Protein AF-A0A7W0LS25-F1 (afdb_monomer_lite)

Foldseek 3Di:
DVVVCVVVVCDDPHGGDPLVVCVVVVNNVVSVVSVVVVADDAALAWAADQQQKIKAAPRHDPVLVVLLQQAWDFPDDDRITMTGGDLVSLLSNVVVVDALVNNQVSNQVRYVPHHHPNRNVSSVVSNVVPPPDDDDDFQDKAFDPDLVVVVVLVVQPQPLSVVQPWDDPDSGMITGNDHPVSNCVSCVVSVHDDFDADPVRHTPPPPPDPPDPDDDPPDDPDDDDDDDPVVVVVVVVVVVVPDPDDDDPVVVVVVVQVVVVDDDDPDDDDDDDDDDDDDDDDDDDDDDDDDDDDDPPVVVVVVPPPD

Radius of gyration: 44.81 Å; chains: 1; bounding box: 104×76×102 Å

Sequence (307 aa):
TLAEARLLGVTGLGALCTAARLLLDGRPDEATEAARHLLPTPSTEITLQADLTCIAPAALEATLRGELGLMADVESSGAATVFRFSETSIRRAVDAGRSGEQLVALLERHAPRGVPQPLAYLVADVARRHGQIRVGEVCSYLRCDDAALVAEVLRTKAKAVSALALRALAPTVLASKATPGELLDALRAAGFLPAREELGGELLLTRAEPHRANPRPPSSARRPVEPSDAELAAAVQALRRGRRDPPSLRDQLLLSRLARGQPPVELFDGTDFDDVNDVDYVDCGAGDEPDDDGLDAEIINFLRRRH

Secondary structure (DSSP, 8-state):
-HHHHHHTTSEETTEE-HHHHHHHTT-HHHHHHHHHTTSPPPB---EE-TTSEEEEETTB-HHHHHHHHHH-EEEEESSEEEEE--HHHHHHHHHTT--HHHHHHHHHHH-TT---HHHHHHHHHHHHHTTSS-----SEEEE-S-HHHHHHHHH---HHHHTT--EEEETTEEEESS-HHHHHHHHHHTT----EEPTTS-EE---------PPPPPP--PPPPPPPHHHHHHHHHHHHHS--SPPPHHHHHHHHHHTTTPPPP--PPP-----------------------SSHHHHHHHTTS--

Structure (mmCIF, N/CA/C/O backbone):
data_AF-A0A7W0LS25-F1
#
_entry.id   AF-A0A7W0LS25-F1
#
loop_
_atom_site.group_PDB
_atom_site.id
_atom_site.type_symbol
_atom_site.label_atom_id
_atom_site.label_alt_id
_atom_site.label_comp_id
_atom_site.label_asym_id
_atom_site.label_entity_id
_atom_site.label_seq_id
_atom_site.pdbx_PDB_ins_code
_atom_site.Cartn_x
_atom_site.Cartn_y
_atom_site.Cartn_z
_atom_site.occupancy
_atom_site.B_iso_or_equiv
_atom_site.auth_seq_id
_atom_site.auth_comp_id
_atom_site.auth_asym_id
_atom_site.auth_atom_id
_atom_site.pdbx_PDB_model_num
ATOM 1 N N . THR A 1 1 ? -6.645 12.450 -33.431 1.00 89.25 1 THR A N 1
ATOM 2 C CA . THR A 1 1 ? -6.095 13.508 -34.325 1.00 89.25 1 THR A CA 1
ATOM 3 C C . THR A 1 1 ? -4.823 13.022 -35.031 1.00 89.25 1 THR A C 1
ATOM 5 O O . THR A 1 1 ? -4.279 12.004 -34.621 1.00 89.25 1 THR A O 1
ATOM 8 N N . LEU A 1 2 ? -4.311 13.697 -36.079 1.00 88.25 2 LEU A N 1
ATOM 9 C CA . LEU A 1 2 ? -3.015 13.321 -36.702 1.00 88.25 2 LEU A CA 1
ATOM 10 C C . LEU A 1 2 ? -1.831 13.458 -35.725 1.00 88.25 2 LEU A C 1
ATOM 12 O O . LEU A 1 2 ? -0.873 12.694 -35.802 1.00 88.25 2 LEU A O 1
ATOM 16 N N . ALA A 1 3 ? -1.914 14.400 -34.781 1.00 90.50 3 ALA A N 1
ATOM 17 C CA . ALA A 1 3 ? -0.926 14.560 -33.718 1.00 90.50 3 ALA A CA 1
ATOM 18 C C . ALA A 1 3 ? -0.889 13.338 -32.783 1.00 90.50 3 ALA A C 1
ATOM 20 O O . ALA A 1 3 ? 0.184 12.793 -32.542 1.00 90.50 3 ALA A O 1
ATOM 21 N N . GLU A 1 4 ? -2.049 12.848 -32.333 1.00 90.50 4 GLU A N 1
ATOM 22 C CA . GLU A 1 4 ? -2.149 11.596 -31.563 1.00 90.50 4 GLU A CA 1
ATOM 23 C C . GLU A 1 4 ? -1.657 10.386 -32.366 1.00 90.50 4 GLU A C 1
ATOM 25 O O . GLU A 1 4 ? -0.927 9.557 -31.834 1.00 90.50 4 GLU A O 1
ATOM 30 N N . ALA A 1 5 ? -1.989 10.299 -33.660 1.00 89.56 5 ALA A N 1
ATOM 31 C CA . ALA A 1 5 ? -1.515 9.210 -34.517 1.00 89.56 5 ALA A CA 1
ATOM 32 C C . ALA A 1 5 ? 0.018 9.200 -34.647 1.00 89.56 5 ALA A C 1
ATOM 34 O O . ALA A 1 5 ? 0.636 8.139 -34.726 1.00 89.56 5 ALA A O 1
ATOM 35 N N . ARG A 1 6 ? 0.655 10.376 -34.649 1.00 90.38 6 ARG A N 1
ATOM 36 C CA . ARG A 1 6 ? 2.116 10.500 -34.619 1.00 90.38 6 ARG A CA 1
ATOM 37 C C . ARG A 1 6 ? 2.697 10.163 -33.245 1.00 90.38 6 ARG A C 1
ATOM 39 O O . ARG A 1 6 ? 3.711 9.479 -33.187 1.00 90.38 6 ARG A O 1
ATOM 46 N N . LEU A 1 7 ? 2.052 10.601 -32.163 1.00 89.25 7 LEU A N 1
ATOM 47 C CA . LEU A 1 7 ? 2.462 10.294 -30.788 1.00 89.25 7 LEU A CA 1
ATOM 48 C C . LEU A 1 7 ? 2.451 8.781 -30.516 1.00 89.25 7 LEU A C 1
ATOM 50 O O . LEU A 1 7 ? 3.378 8.256 -29.913 1.00 89.25 7 LEU A O 1
ATOM 54 N N . LEU A 1 8 ? 1.425 8.083 -31.006 1.00 87.44 8 LEU A N 1
ATOM 55 C CA . LEU A 1 8 ? 1.268 6.633 -30.875 1.00 87.44 8 LEU A CA 1
ATOM 56 C C . LEU A 1 8 ? 2.138 5.828 -31.859 1.00 87.44 8 LEU A C 1
ATOM 58 O O . LEU A 1 8 ? 2.089 4.602 -31.851 1.00 87.44 8 LEU A O 1
ATOM 62 N N . GLY A 1 9 ? 2.897 6.486 -32.742 1.00 87.75 9 GLY A N 1
ATOM 63 C CA . GLY A 1 9 ? 3.736 5.815 -33.740 1.00 87.75 9 GLY A CA 1
ATOM 64 C C . GLY A 1 9 ? 2.968 5.170 -34.902 1.00 87.75 9 GLY A C 1
ATOM 65 O O . GLY A 1 9 ? 3.565 4.459 -35.707 1.00 87.75 9 GLY A O 1
ATOM 66 N N . VAL A 1 10 ? 1.664 5.438 -35.035 1.00 92.00 10 VAL A N 1
ATOM 67 C CA . VAL A 1 10 ? 0.819 4.967 -36.153 1.00 92.00 10 VAL A CA 1
ATOM 68 C C . VAL A 1 10 ? 1.236 5.638 -37.467 1.00 92.00 10 VAL A C 1
ATOM 70 O O . VAL A 1 10 ? 1.217 5.028 -38.538 1.00 92.00 10 VAL A O 1
ATOM 73 N N . THR A 1 11 ? 1.660 6.901 -37.384 1.00 92.38 11 THR A N 1
ATOM 74 C CA . THR A 1 11 ? 2.203 7.662 -38.517 1.00 92.38 11 THR A CA 1
ATOM 75 C C . THR A 1 11 ? 3.593 8.209 -38.209 1.00 92.38 11 THR A C 1
ATOM 77 O O . THR A 1 11 ? 3.863 8.635 -37.089 1.00 92.38 11 THR A O 1
ATOM 80 N N . GLY A 1 12 ? 4.462 8.256 -39.218 1.00 87.06 12 GLY A N 1
ATOM 81 C CA . GLY A 1 12 ? 5.797 8.846 -39.149 1.00 87.06 12 GLY A CA 1
ATOM 82 C C . GLY A 1 12 ? 6.136 9.531 -40.469 1.00 87.06 12 GLY A C 1
ATOM 83 O O . GLY A 1 12 ? 5.779 9.034 -41.533 1.00 87.06 12 GLY A O 1
ATOM 84 N N . LEU A 1 13 ? 6.774 10.706 -40.406 1.00 85.88 13 LEU A N 1
ATOM 85 C CA . LEU A 1 13 ? 7.162 11.490 -41.594 1.00 85.88 13 LEU A CA 1
ATOM 86 C C . LEU A 1 13 ? 6.009 11.734 -42.599 1.00 85.88 13 LEU A C 1
ATOM 88 O O . LEU A 1 13 ? 6.233 11.812 -43.801 1.00 85.88 13 LEU A O 1
ATOM 92 N N . GLY A 1 14 ? 4.769 11.859 -42.110 1.00 88.81 14 GLY A N 1
ATOM 93 C CA . GLY A 1 14 ? 3.587 12.119 -42.943 1.00 88.81 14 GLY A CA 1
ATOM 94 C C . GLY A 1 14 ? 2.939 10.883 -43.581 1.00 88.81 14 GLY A C 1
ATOM 95 O O . GLY A 1 14 ? 1.995 11.041 -44.346 1.00 88.81 14 GLY A O 1
ATOM 96 N N . ALA A 1 15 ? 3.392 9.667 -43.259 1.00 91.69 15 ALA A N 1
ATOM 97 C CA . ALA A 1 15 ? 2.837 8.422 -43.793 1.00 91.69 15 ALA A CA 1
ATOM 98 C C . ALA A 1 15 ? 2.516 7.400 -42.689 1.00 91.69 15 ALA A C 1
ATOM 100 O O . ALA A 1 15 ? 3.049 7.476 -41.581 1.00 91.69 15 ALA A O 1
ATOM 101 N N . LEU A 1 16 ? 1.662 6.416 -43.000 1.00 92.94 16 LEU A N 1
ATOM 102 C CA . LEU A 1 16 ? 1.436 5.249 -42.138 1.00 92.94 16 LEU A CA 1
ATOM 103 C C . LEU A 1 16 ? 2.708 4.401 -42.048 1.00 92.94 16 LEU A C 1
ATOM 105 O O . LEU A 1 16 ? 3.309 4.083 -43.085 1.00 92.94 16 LEU A O 1
ATOM 109 N N . CYS A 1 17 ? 3.073 4.002 -40.828 1.00 91.31 17 CYS A N 1
ATOM 110 C CA . CYS A 1 17 ? 4.170 3.068 -40.592 1.00 91.31 17 CYS A CA 1
ATOM 111 C C . CYS A 1 17 ? 3.790 1.639 -41.028 1.00 91.31 17 CYS A C 1
ATOM 113 O O . CYS A 1 17 ? 2.612 1.319 -41.204 1.00 91.31 17 CYS A O 1
ATOM 115 N N . THR A 1 18 ? 4.785 0.768 -41.211 1.00 92.19 18 THR A N 1
ATOM 116 C CA . THR A 1 18 ? 4.575 -0.614 -41.680 1.00 92.19 18 THR A CA 1
ATOM 117 C C . THR A 1 18 ? 3.628 -1.398 -40.769 1.00 92.19 18 THR A C 1
ATOM 119 O O . THR A 1 18 ? 2.698 -2.029 -41.263 1.00 92.19 18 THR A O 1
ATOM 122 N N . ALA A 1 19 ? 3.799 -1.290 -39.447 1.00 92.69 19 ALA A N 1
ATOM 123 C CA . ALA A 1 19 ? 2.927 -1.949 -38.476 1.00 92.69 19 ALA A CA 1
ATOM 124 C C . ALA A 1 19 ? 1.473 -1.446 -38.557 1.00 92.69 19 ALA A C 1
ATOM 126 O O . ALA A 1 19 ? 0.542 -2.244 -38.511 1.00 92.69 19 ALA A O 1
ATOM 127 N N . ALA A 1 20 ? 1.259 -0.140 -38.757 1.00 93.12 20 ALA A N 1
ATOM 128 C CA . ALA A 1 20 ? -0.082 0.425 -38.898 1.00 93.12 20 ALA A CA 1
ATOM 129 C C . ALA A 1 20 ? -0.801 -0.063 -40.164 1.00 93.12 20 ALA A C 1
ATOM 131 O O . ALA A 1 20 ? -2.000 -0.323 -40.117 1.00 93.12 20 ALA A O 1
ATOM 132 N N . ARG A 1 21 ? -0.084 -0.227 -41.286 1.00 94.12 21 ARG A N 1
ATOM 133 C CA . ARG A 1 21 ? -0.664 -0.803 -42.514 1.00 94.12 21 ARG A CA 1
ATOM 134 C C . ARG A 1 21 ? -1.070 -2.259 -42.307 1.00 94.12 21 ARG A C 1
ATOM 136 O O . ARG A 1 21 ? -2.199 -2.615 -42.607 1.00 94.12 21 ARG A O 1
ATOM 143 N N . LEU A 1 22 ? -0.188 -3.060 -41.708 1.00 95.19 22 LEU A N 1
ATOM 144 C CA . LEU A 1 22 ? -0.464 -4.468 -41.405 1.00 95.19 22 LEU A CA 1
ATOM 145 C C . LEU A 1 22 ? -1.662 -4.636 -40.454 1.00 95.19 22 LEU A C 1
ATOM 147 O O . LEU A 1 22 ? -2.470 -5.540 -40.650 1.00 95.19 22 LEU A O 1
ATOM 151 N N . LEU A 1 23 ? -1.827 -3.743 -39.471 1.00 94.19 23 LEU A N 1
ATOM 152 C CA . LEU A 1 23 ? -3.019 -3.723 -38.613 1.00 94.19 23 LEU A CA 1
ATOM 153 C C . LEU A 1 23 ? -4.302 -3.427 -39.400 1.00 94.19 23 LEU A C 1
ATOM 155 O O . LEU A 1 23 ? -5.309 -4.095 -39.177 1.00 94.19 23 LEU A O 1
ATOM 159 N N . LEU A 1 24 ? -4.274 -2.453 -40.315 1.00 94.44 24 LEU A N 1
ATOM 160 C CA . LEU A 1 24 ? -5.429 -2.112 -41.158 1.00 94.44 24 LEU A CA 1
ATOM 161 C C . LEU A 1 24 ? -5.802 -3.242 -42.126 1.00 94.44 24 LEU A C 1
ATOM 163 O O . LEU A 1 24 ? -6.984 -3.451 -42.383 1.00 94.44 24 LEU A O 1
ATOM 167 N N . ASP A 1 25 ? -4.812 -4.003 -42.590 1.00 96.06 25 ASP A N 1
ATOM 168 C CA . ASP A 1 25 ? -5.002 -5.177 -43.448 1.00 96.06 25 ASP A CA 1
ATOM 169 C C . ASP A 1 25 ? -5.473 -6.425 -42.667 1.00 96.06 25 ASP A C 1
ATOM 171 O O . ASP A 1 25 ? -5.591 -7.508 -43.239 1.00 96.06 25 ASP A O 1
ATOM 175 N N . GLY A 1 26 ? -5.731 -6.307 -41.357 1.00 95.69 26 GLY A N 1
ATOM 176 C CA . GLY A 1 26 ? -6.200 -7.413 -40.518 1.00 95.69 26 GLY A CA 1
ATOM 177 C C . GLY A 1 26 ? -5.116 -8.436 -40.167 1.00 95.69 26 GLY A C 1
ATOM 178 O O . GLY A 1 26 ? -5.438 -9.589 -39.886 1.00 95.69 26 GLY A O 1
ATOM 179 N N . ARG A 1 27 ? -3.836 -8.034 -40.173 1.00 96.31 27 ARG A N 1
ATOM 180 C CA . ARG A 1 27 ? -2.661 -8.892 -39.914 1.00 96.31 27 ARG A CA 1
ATOM 181 C C . ARG A 1 27 ? -1.942 -8.477 -38.615 1.00 96.31 27 ARG A C 1
ATOM 183 O O . ARG A 1 27 ? -0.807 -7.996 -38.666 1.00 96.31 27 ARG A O 1
ATOM 190 N N . PRO A 1 28 ? -2.580 -8.620 -37.436 1.00 94.50 28 PRO A N 1
ATOM 191 C CA . PRO A 1 28 ? -2.052 -8.097 -36.171 1.00 94.50 28 PRO A CA 1
ATOM 192 C C . PRO A 1 28 ? -0.746 -8.764 -35.714 1.00 94.50 28 PRO A C 1
ATOM 194 O O . PRO A 1 28 ? 0.118 -8.090 -35.150 1.00 94.50 28 PRO A O 1
ATOM 197 N N . ASP A 1 29 ? -0.564 -10.055 -35.991 1.00 95.25 29 ASP A N 1
ATOM 198 C CA . ASP A 1 29 ? 0.654 -10.781 -35.610 1.00 95.25 29 ASP A CA 1
ATOM 199 C C . ASP A 1 29 ? 1.872 -10.268 -36.391 1.00 95.25 29 ASP A C 1
ATOM 201 O O . ASP A 1 29 ? 2.920 -9.970 -35.820 1.00 95.25 29 ASP A O 1
ATOM 205 N N . GLU A 1 30 ? 1.709 -10.053 -37.696 1.00 95.00 30 GLU A N 1
ATOM 206 C CA . GLU A 1 30 ? 2.763 -9.497 -38.546 1.00 95.00 30 GLU A CA 1
ATOM 207 C C . GLU A 1 30 ? 3.057 -8.032 -38.228 1.00 95.00 30 GLU A C 1
ATOM 209 O O . GLU A 1 30 ? 4.211 -7.607 -38.268 1.00 95.00 30 GLU A O 1
ATOM 214 N N . ALA A 1 31 ? 2.031 -7.253 -37.875 1.00 92.75 31 ALA A N 1
ATOM 215 C CA . ALA A 1 31 ? 2.228 -5.896 -37.387 1.00 92.75 31 ALA A CA 1
ATOM 216 C C . ALA A 1 31 ? 3.063 -5.868 -36.100 1.00 92.75 31 ALA A C 1
ATOM 218 O O . ALA A 1 31 ? 3.920 -4.997 -35.939 1.00 92.75 31 ALA A O 1
ATOM 219 N N . THR A 1 32 ? 2.828 -6.832 -35.205 1.00 91.44 32 THR A N 1
ATOM 220 C CA . THR A 1 32 ? 3.570 -6.987 -33.950 1.00 91.44 32 THR A CA 1
ATOM 221 C C . THR A 1 32 ? 5.035 -7.310 -34.219 1.00 91.44 32 THR A C 1
ATOM 223 O O . THR A 1 32 ? 5.909 -6.653 -33.658 1.00 91.44 32 THR A O 1
ATOM 226 N N . GLU A 1 33 ? 5.327 -8.253 -35.115 1.00 91.38 33 GLU A N 1
ATOM 227 C CA . GLU A 1 33 ? 6.705 -8.565 -35.517 1.00 91.38 33 GLU A CA 1
ATOM 228 C C . GLU A 1 33 ? 7.396 -7.376 -36.200 1.00 91.38 33 GLU A C 1
ATOM 230 O O . GLU A 1 33 ? 8.511 -6.998 -35.831 1.00 91.38 33 GLU A O 1
ATOM 235 N N . ALA A 1 34 ? 6.710 -6.697 -37.125 1.00 90.81 34 ALA A N 1
ATOM 236 C CA . ALA A 1 34 ? 7.236 -5.495 -37.769 1.00 90.81 34 ALA A CA 1
ATOM 237 C C . ALA A 1 34 ? 7.555 -4.380 -36.757 1.00 90.81 34 ALA A C 1
ATOM 239 O O . ALA A 1 34 ? 8.551 -3.673 -36.914 1.00 90.81 34 ALA A O 1
ATOM 240 N N . ALA A 1 35 ? 6.737 -4.224 -35.712 1.00 88.56 35 ALA A N 1
ATOM 241 C CA . ALA A 1 35 ? 6.994 -3.280 -34.630 1.00 88.56 35 ALA A CA 1
ATOM 242 C C . ALA A 1 35 ? 8.169 -3.724 -33.742 1.00 88.56 35 ALA A C 1
ATOM 244 O O . ALA A 1 35 ? 9.024 -2.902 -33.416 1.00 88.56 35 ALA A O 1
ATOM 245 N N . ARG A 1 36 ? 8.256 -5.013 -33.384 1.00 86.56 36 ARG A N 1
ATOM 246 C CA . ARG A 1 36 ? 9.344 -5.571 -32.560 1.00 86.56 36 ARG A CA 1
ATOM 247 C C . ARG A 1 36 ? 10.718 -5.342 -33.179 1.00 86.56 36 ARG A C 1
ATOM 249 O O . ARG A 1 36 ? 11.632 -4.961 -32.460 1.00 86.56 36 ARG A O 1
ATOM 256 N N . HIS A 1 37 ? 10.855 -5.491 -34.495 1.00 86.44 37 HIS A N 1
ATOM 257 C CA . HIS A 1 37 ? 12.120 -5.235 -35.196 1.00 86.44 37 HIS A CA 1
ATOM 258 C C . HIS A 1 37 ? 12.605 -3.779 -35.123 1.00 86.44 37 HIS A C 1
ATOM 260 O O . HIS A 1 37 ? 13.788 -3.521 -35.341 1.00 86.44 37 HIS A O 1
ATOM 266 N N . LEU A 1 38 ? 11.711 -2.829 -34.840 1.00 85.31 38 LEU A N 1
ATOM 267 C CA . LEU A 1 38 ? 12.039 -1.405 -34.737 1.00 85.31 38 LEU A CA 1
ATOM 268 C C . LEU A 1 38 ? 12.333 -0.964 -33.299 1.00 85.31 38 LEU A C 1
ATOM 270 O O . LEU A 1 38 ? 12.876 0.122 -33.096 1.00 85.31 38 LEU A O 1
ATOM 274 N N . LEU A 1 39 ? 11.952 -1.770 -32.307 1.00 83.31 39 LEU A N 1
ATOM 275 C CA . LEU A 1 39 ? 12.101 -1.437 -30.896 1.00 83.31 39 LEU A CA 1
ATOM 276 C C . LEU A 1 39 ? 13.383 -2.062 -30.328 1.00 83.31 39 LEU A C 1
ATOM 278 O O . LEU A 1 39 ? 13.704 -3.207 -30.645 1.00 83.31 39 LEU A O 1
ATOM 282 N N . PRO A 1 40 ? 14.122 -1.345 -29.463 1.00 84.19 40 PRO A N 1
ATOM 283 C CA . PRO A 1 40 ? 15.227 -1.949 -28.734 1.00 84.19 40 PRO A CA 1
ATOM 284 C C . PRO A 1 40 ? 14.706 -3.038 -27.789 1.00 84.19 40 PRO A C 1
ATOM 286 O O . PRO A 1 40 ? 13.612 -2.916 -27.231 1.00 84.19 40 PRO A O 1
ATOM 289 N N . THR A 1 41 ? 15.511 -4.079 -27.566 1.00 85.44 41 THR A N 1
ATOM 290 C CA . THR A 1 41 ? 15.198 -5.116 -26.578 1.00 85.44 41 THR A CA 1
ATOM 291 C C . THR A 1 41 ? 15.018 -4.477 -25.197 1.00 85.44 41 THR A C 1
ATOM 293 O O . THR A 1 41 ? 15.920 -3.758 -24.750 1.00 85.44 41 THR A O 1
ATOM 296 N N . PRO A 1 42 ? 13.889 -4.720 -24.507 1.00 87.00 42 PRO A N 1
ATOM 297 C CA . PRO A 1 42 ? 13.678 -4.188 -23.172 1.00 87.00 42 PRO A CA 1
ATOM 298 C C . PRO A 1 42 ? 14.745 -4.692 -22.202 1.00 87.00 42 PRO A C 1
ATOM 300 O O . PRO A 1 42 ? 15.063 -5.880 -22.175 1.00 87.00 42 PRO A O 1
ATOM 303 N N . SER A 1 43 ? 15.285 -3.788 -21.392 1.00 91.38 43 SER A N 1
ATOM 304 C CA . SER A 1 43 ? 16.160 -4.149 -20.280 1.00 91.38 43 SER A CA 1
ATOM 305 C C . SER A 1 43 ? 15.327 -4.393 -19.027 1.00 91.38 43 SER A C 1
ATOM 307 O O . SER A 1 43 ? 14.405 -3.633 -18.727 1.00 91.38 43 SER A O 1
ATOM 309 N N . THR A 1 44 ? 15.681 -5.431 -18.278 1.00 94.56 44 THR A N 1
ATOM 310 C CA . THR A 1 44 ? 15.080 -5.770 -16.982 1.00 94.56 44 THR A CA 1
ATOM 311 C C . THR A 1 44 ? 16.028 -5.488 -15.820 1.00 94.56 44 THR A C 1
ATOM 313 O O . THR A 1 44 ? 15.759 -5.914 -14.701 1.00 94.56 44 THR A O 1
ATOM 316 N N . GLU A 1 45 ? 17.156 -4.825 -16.076 1.00 95.75 45 GLU A N 1
ATOM 317 C CA . GLU A 1 45 ? 18.201 -4.595 -15.084 1.00 95.75 45 GLU A CA 1
ATOM 318 C C . GLU A 1 45 ? 18.261 -3.130 -14.665 1.00 95.75 45 GLU A C 1
ATOM 320 O O . GLU A 1 45 ? 18.168 -2.208 -15.481 1.00 95.75 45 GLU A O 1
ATOM 325 N N . ILE A 1 46 ? 18.462 -2.926 -13.369 1.00 96.94 46 ILE A N 1
ATOM 326 C CA . ILE A 1 46 ? 18.6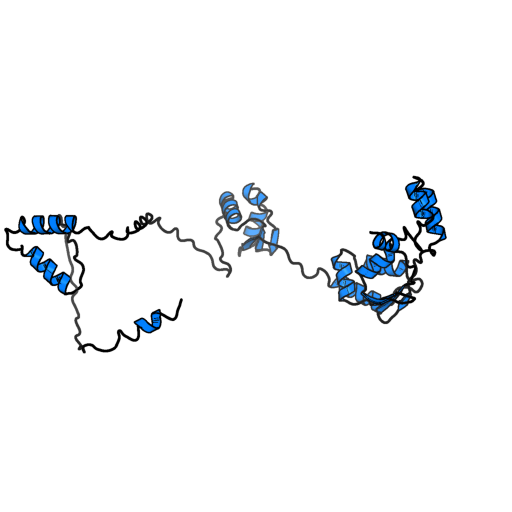19 -1.620 -12.745 1.00 96.94 46 ILE A CA 1
ATOM 327 C C . ILE A 1 46 ? 19.865 -1.593 -11.874 1.00 96.94 46 ILE A C 1
ATOM 329 O O . ILE A 1 46 ? 20.353 -2.607 -11.375 1.00 96.94 46 ILE A O 1
ATOM 333 N N . THR A 1 47 ? 20.398 -0.394 -11.680 1.00 97.25 47 THR A N 1
ATOM 334 C CA . THR A 1 47 ? 21.529 -0.162 -10.787 1.00 97.25 47 THR A CA 1
ATOM 335 C C . THR A 1 47 ? 21.059 0.589 -9.561 1.00 97.25 47 THR A C 1
ATOM 337 O O . THR A 1 47 ? 20.613 1.724 -9.681 1.00 97.25 47 THR A O 1
ATOM 340 N N . LEU A 1 48 ? 21.224 -0.016 -8.389 1.00 97.94 48 LEU A N 1
ATOM 341 C CA . LEU A 1 48 ? 20.947 0.617 -7.105 1.00 97.94 48 LEU A CA 1
ATOM 342 C C . LEU A 1 48 ? 22.232 1.187 -6.509 1.00 97.94 48 LEU A C 1
ATOM 344 O O . LEU A 1 48 ? 23.290 0.556 -6.565 1.00 97.94 48 LEU A O 1
ATOM 348 N N . GLN A 1 49 ? 22.134 2.375 -5.928 1.00 96.25 49 GLN A N 1
ATOM 349 C CA . GLN A 1 49 ? 23.251 3.079 -5.311 1.00 96.25 49 GLN A CA 1
ATOM 350 C C . GLN A 1 49 ? 22.998 3.292 -3.814 1.00 96.25 49 GLN A C 1
ATOM 352 O O . GLN A 1 49 ? 21.863 3.300 -3.334 1.00 96.25 49 GLN A O 1
ATOM 357 N N . ALA A 1 50 ? 24.081 3.442 -3.048 1.00 93.56 50 ALA A N 1
ATOM 358 C CA . ALA A 1 50 ? 24.016 3.569 -1.590 1.00 93.56 50 ALA A CA 1
ATOM 359 C C . ALA A 1 50 ? 23.395 4.894 -1.110 1.00 93.56 50 ALA A C 1
ATOM 361 O O . ALA A 1 50 ? 23.001 5.001 0.047 1.00 93.56 50 ALA A O 1
ATOM 362 N N . ASP A 1 51 ? 23.280 5.885 -1.990 1.00 96.62 51 ASP A N 1
ATOM 363 C CA . ASP A 1 51 ? 22.670 7.187 -1.726 1.00 96.62 51 ASP A CA 1
ATOM 364 C C . ASP A 1 51 ? 21.152 7.201 -1.966 1.00 96.62 51 ASP A C 1
ATOM 366 O O . ASP A 1 51 ? 20.570 8.280 -2.043 1.00 96.62 51 ASP A O 1
ATOM 370 N N . LEU A 1 52 ? 20.513 6.025 -2.045 1.00 97.69 52 LEU A N 1
ATOM 371 C CA . LEU A 1 52 ? 19.082 5.845 -2.316 1.00 97.69 52 LEU A CA 1
ATOM 372 C C . LEU A 1 52 ? 18.664 6.282 -3.727 1.00 97.69 52 LEU A C 1
ATOM 374 O O . LEU A 1 52 ? 17.530 6.720 -3.928 1.00 97.69 52 LEU A O 1
ATOM 378 N N . THR A 1 53 ? 19.552 6.140 -4.709 1.00 97.12 53 THR A N 1
ATOM 379 C CA . THR A 1 53 ? 19.212 6.331 -6.123 1.00 97.12 53 THR A CA 1
ATOM 380 C C . THR A 1 53 ? 19.196 5.012 -6.897 1.00 97.12 53 THR A C 1
ATOM 382 O O . THR A 1 53 ? 19.853 4.028 -6.538 1.00 97.12 53 THR A O 1
ATOM 385 N N . CYS A 1 54 ? 18.396 4.977 -7.959 1.00 97.31 54 CYS A N 1
ATOM 386 C CA . CYS A 1 54 ? 18.318 3.892 -8.922 1.00 97.31 54 CYS A CA 1
ATOM 387 C C . CYS A 1 54 ? 18.501 4.445 -10.334 1.00 97.31 54 CYS A C 1
ATOM 389 O O . CYS A 1 54 ? 17.726 5.288 -10.782 1.00 97.31 54 CYS A O 1
ATOM 391 N N . ILE A 1 55 ? 19.482 3.923 -11.062 1.00 96.50 55 ILE A N 1
ATOM 392 C CA . ILE A 1 55 ? 19.691 4.233 -12.474 1.00 96.50 55 ILE A CA 1
ATOM 393 C C . ILE A 1 55 ? 19.005 3.155 -13.311 1.00 96.50 55 ILE A C 1
ATOM 395 O O . ILE A 1 55 ? 19.369 1.977 -13.249 1.00 96.50 55 ILE A O 1
ATOM 399 N N . ALA A 1 56 ? 18.034 3.580 -14.115 1.00 95.75 56 ALA A N 1
ATOM 400 C CA . ALA A 1 56 ? 17.295 2.751 -15.054 1.00 95.75 56 ALA A CA 1
ATOM 401 C C . ALA A 1 56 ? 17.643 3.116 -16.510 1.00 95.75 56 ALA A C 1
ATOM 403 O O . ALA A 1 56 ? 17.578 4.297 -16.879 1.00 95.75 56 ALA A O 1
ATOM 404 N N . PRO A 1 57 ? 17.957 2.133 -17.373 1.00 93.00 57 PRO A N 1
ATOM 405 C CA . PRO A 1 57 ? 18.152 2.367 -18.802 1.00 93.00 57 PRO A CA 1
ATOM 406 C C . PRO A 1 57 ? 16.915 2.967 -19.488 1.00 93.00 57 PRO A C 1
ATOM 408 O O . PRO A 1 57 ? 15.776 2.713 -19.095 1.00 93.00 57 PRO A O 1
ATOM 411 N N . ALA A 1 58 ? 17.115 3.711 -20.580 1.00 87.38 58 ALA A N 1
ATOM 412 C CA . ALA A 1 58 ? 16.006 4.278 -21.355 1.00 87.38 58 ALA A CA 1
ATOM 413 C C . ALA A 1 58 ? 15.019 3.211 -21.864 1.00 87.38 58 ALA A C 1
ATOM 415 O O . ALA A 1 58 ? 13.814 3.451 -21.850 1.00 87.38 58 ALA A O 1
ATOM 416 N N . ALA A 1 59 ? 15.509 2.024 -22.234 1.00 88.88 59 ALA A N 1
ATOM 417 C CA . ALA A 1 59 ? 14.704 0.888 -22.689 1.00 88.88 59 ALA A CA 1
ATOM 418 C C . ALA A 1 59 ? 14.254 -0.050 -21.546 1.00 88.88 59 ALA A C 1
ATOM 420 O O . ALA A 1 59 ? 14.039 -1.234 -21.781 1.00 88.88 59 ALA A O 1
ATOM 421 N N . LEU A 1 60 ? 14.138 0.440 -20.304 1.00 92.81 60 LEU A N 1
ATOM 422 C CA . LEU A 1 60 ? 13.624 -0.361 -19.187 1.00 92.81 60 LEU A CA 1
ATOM 423 C C . LEU A 1 60 ? 12.205 -0.870 -19.481 1.00 92.81 60 LEU A C 1
ATOM 425 O O . LEU A 1 60 ? 11.354 -0.076 -19.906 1.00 92.81 60 LEU A O 1
ATOM 429 N N . GLU A 1 61 ? 11.964 -2.152 -19.198 1.00 94.06 61 GLU A N 1
ATOM 430 C CA . GLU A 1 61 ? 10.659 -2.807 -19.296 1.00 94.06 61 GLU A CA 1
ATOM 431 C C . GLU A 1 61 ? 9.557 -1.971 -18.622 1.00 94.06 61 GLU A C 1
ATOM 433 O O . GLU A 1 61 ? 9.729 -1.429 -17.526 1.00 94.06 61 GLU A O 1
ATOM 438 N N . ALA A 1 62 ? 8.409 -1.845 -19.293 1.00 91.19 62 ALA A N 1
ATOM 439 C CA . ALA A 1 62 ? 7.325 -0.967 -18.859 1.00 91.19 62 ALA A CA 1
ATOM 440 C C . ALA A 1 62 ? 6.745 -1.358 -17.489 1.00 91.19 62 ALA A C 1
ATOM 442 O O . ALA A 1 62 ? 6.429 -0.482 -16.686 1.00 91.19 62 ALA A O 1
ATOM 443 N N . THR A 1 63 ? 6.644 -2.659 -17.212 1.00 93.88 63 THR A N 1
ATOM 444 C CA . THR A 1 63 ? 6.176 -3.213 -15.931 1.00 93.88 63 THR A CA 1
ATOM 445 C C . THR A 1 63 ? 7.097 -2.784 -14.788 1.00 93.88 63 THR A C 1
ATOM 447 O O . THR A 1 63 ? 6.643 -2.155 -13.835 1.00 93.88 63 THR A O 1
ATOM 450 N N . LEU A 1 64 ? 8.406 -3.017 -14.927 1.00 95.62 64 LEU A N 1
ATOM 451 C CA . LEU A 1 64 ? 9.424 -2.633 -13.950 1.00 95.62 64 LEU A CA 1
ATOM 452 C C . LEU A 1 64 ? 9.493 -1.115 -13.758 1.00 95.62 64 LEU A C 1
ATOM 454 O O . LEU A 1 64 ? 9.607 -0.637 -12.632 1.00 95.62 64 LEU A O 1
ATOM 458 N N . ARG A 1 65 ? 9.361 -0.337 -14.837 1.00 95.00 65 ARG A N 1
ATOM 459 C CA . ARG A 1 65 ? 9.267 1.126 -14.748 1.00 95.00 65 ARG A CA 1
ATOM 460 C C . ARG A 1 65 ? 8.049 1.574 -13.939 1.00 95.00 65 ARG A C 1
ATOM 462 O O . ARG A 1 65 ? 8.165 2.509 -13.150 1.00 95.00 65 ARG A O 1
ATOM 469 N N . GLY A 1 66 ? 6.904 0.920 -14.130 1.00 94.38 66 GLY A N 1
ATOM 470 C CA . GLY A 1 66 ? 5.688 1.172 -13.357 1.00 94.38 66 GLY A CA 1
ATOM 471 C C . GLY A 1 66 ? 5.884 0.884 -11.869 1.00 94.38 66 GLY A C 1
ATOM 472 O O . GLY A 1 66 ? 5.570 1.731 -11.037 1.00 94.38 66 GLY A O 1
ATOM 473 N N . GLU A 1 67 ? 6.483 -0.262 -11.535 1.00 95.44 67 GLU A N 1
ATOM 474 C CA . GLU A 1 67 ? 6.798 -0.630 -10.147 1.00 95.44 67 GLU A CA 1
ATOM 475 C C . GLU A 1 67 ? 7.778 0.358 -9.499 1.00 95.44 67 GLU A C 1
ATOM 477 O O . GLU A 1 67 ? 7.552 0.794 -8.370 1.00 95.44 67 GLU A O 1
ATOM 482 N N . LEU A 1 68 ? 8.819 0.793 -10.219 1.00 96.56 68 LEU A N 1
ATOM 483 C CA . LEU A 1 68 ? 9.722 1.845 -9.742 1.00 96.56 68 LEU A CA 1
ATOM 484 C C . LEU A 1 68 ? 8.992 3.169 -9.512 1.00 96.56 68 LEU A C 1
ATOM 486 O O . LEU A 1 68 ? 9.234 3.812 -8.497 1.00 96.56 68 LEU A O 1
ATOM 490 N N . GLY A 1 69 ? 8.065 3.555 -10.392 1.00 95.31 69 GLY A N 1
ATOM 491 C CA . GLY A 1 69 ? 7.250 4.761 -10.213 1.00 95.31 69 GLY A CA 1
ATOM 492 C C . GLY A 1 69 ? 6.366 4.722 -8.960 1.00 95.31 69 GLY A C 1
ATOM 493 O O . GLY A 1 69 ? 6.091 5.762 -8.357 1.00 95.31 69 GLY A O 1
ATOM 494 N N . LEU A 1 70 ? 5.959 3.532 -8.507 1.00 95.75 70 LEU A N 1
ATOM 495 C CA . LEU A 1 70 ? 5.221 3.387 -7.251 1.00 95.75 70 LEU A CA 1
ATOM 496 C C . LEU A 1 70 ? 6.105 3.644 -6.028 1.00 95.75 70 LEU A C 1
ATOM 498 O O . LEU A 1 70 ? 5.631 4.271 -5.081 1.00 95.75 70 LEU A O 1
ATOM 502 N N . MET A 1 71 ? 7.366 3.201 -6.055 1.00 96.88 71 MET A N 1
ATOM 503 C CA . MET A 1 71 ? 8.260 3.192 -4.886 1.00 96.88 71 MET A CA 1
ATOM 504 C C . MET A 1 71 ? 9.369 4.257 -4.895 1.00 96.88 71 MET A C 1
ATOM 506 O O . MET A 1 71 ? 10.051 4.441 -3.886 1.00 96.88 71 MET A O 1
ATOM 510 N N . ALA A 1 72 ? 9.550 4.988 -5.991 1.00 97.81 72 ALA A N 1
ATOM 511 C CA . ALA A 1 72 ? 10.563 6.025 -6.149 1.00 97.81 72 ALA A CA 1
ATOM 512 C C . ALA A 1 72 ? 10.046 7.190 -7.001 1.00 97.81 72 ALA A C 1
ATOM 514 O O . ALA A 1 72 ? 9.105 7.042 -7.781 1.00 97.81 72 ALA A O 1
ATOM 515 N N . ASP A 1 73 ? 10.675 8.351 -6.858 1.00 97.69 73 ASP A N 1
ATOM 516 C CA . ASP A 1 73 ? 10.363 9.544 -7.645 1.00 97.69 73 ASP A CA 1
ATOM 517 C C . ASP A 1 73 ? 11.433 9.767 -8.720 1.00 97.69 73 ASP A C 1
ATOM 519 O O . ASP A 1 73 ? 12.601 9.440 -8.518 1.00 97.69 73 ASP A O 1
ATOM 523 N N . VAL A 1 74 ? 11.052 10.306 -9.881 1.00 96.88 74 VAL A N 1
ATOM 524 C CA . VAL A 1 74 ? 12.012 10.611 -10.954 1.00 96.88 74 VAL A CA 1
ATOM 525 C C . VAL A 1 74 ? 12.777 11.878 -10.590 1.00 96.88 74 VAL A C 1
ATOM 527 O O . VAL A 1 74 ? 12.193 12.954 -10.501 1.00 96.88 74 VAL A O 1
ATOM 530 N N . GLU A 1 75 ? 14.088 11.751 -10.410 1.00 94.69 75 GLU A N 1
ATOM 531 C CA . GLU A 1 75 ? 14.989 12.874 -10.143 1.00 94.69 75 GLU A CA 1
ATOM 532 C C . GLU A 1 75 ? 15.494 13.499 -11.448 1.00 94.69 75 GLU A C 1
ATOM 534 O O . GLU A 1 75 ? 15.561 14.718 -11.584 1.00 94.69 75 GLU A O 1
ATOM 539 N N . SER A 1 76 ? 15.804 12.664 -12.445 1.00 92.62 76 SER A N 1
ATOM 540 C CA . SER A 1 76 ? 16.228 13.116 -13.769 1.00 92.62 76 SER A CA 1
ATOM 541 C C . SER A 1 76 ? 15.779 12.150 -14.858 1.00 92.62 76 SER A C 1
ATOM 543 O O . SER A 1 76 ? 15.777 10.930 -14.676 1.00 92.62 76 SER A O 1
ATOM 545 N N . SER A 1 77 ? 15.419 12.706 -16.013 1.00 83.44 77 SER A N 1
ATOM 546 C CA . SER A 1 77 ? 15.104 11.953 -17.225 1.00 83.44 77 SER A CA 1
ATOM 547 C C . SER A 1 77 ? 16.034 12.412 -18.348 1.00 83.44 77 SER A C 1
ATOM 549 O O . SER A 1 77 ? 15.902 13.505 -18.891 1.00 83.44 77 SER A O 1
ATOM 551 N N . GLY A 1 78 ? 17.034 11.588 -18.652 1.00 80.62 78 GLY A N 1
ATOM 552 C CA . GLY A 1 78 ? 17.984 11.820 -19.738 1.00 80.62 78 GLY A CA 1
ATOM 553 C C . GLY A 1 78 ? 18.238 10.532 -20.513 1.00 80.62 78 GLY A C 1
ATOM 554 O O . GLY A 1 78 ? 17.319 9.755 -20.763 1.00 80.62 78 GLY A O 1
ATOM 555 N N . ALA A 1 79 ? 19.501 10.267 -20.853 1.00 79.44 79 ALA A N 1
ATOM 556 C CA . ALA A 1 79 ? 19.902 8.997 -21.473 1.00 79.44 79 ALA A CA 1
ATOM 557 C C . ALA A 1 79 ? 19.609 7.774 -20.577 1.00 79.44 79 ALA A C 1
ATOM 559 O O . ALA A 1 79 ? 19.391 6.666 -21.065 1.00 79.44 79 ALA A O 1
ATOM 560 N N . ALA A 1 80 ? 19.564 7.995 -19.264 1.00 90.81 80 ALA A N 1
ATOM 561 C CA . ALA A 1 80 ? 19.029 7.081 -18.271 1.00 90.81 80 ALA A CA 1
ATOM 562 C C . ALA A 1 80 ? 18.044 7.849 -17.384 1.00 90.81 80 ALA A C 1
ATOM 564 O O . ALA A 1 80 ? 18.154 9.068 -17.220 1.00 90.81 80 ALA A O 1
ATOM 565 N N . THR A 1 81 ? 17.068 7.136 -16.831 1.00 95.00 81 THR A N 1
ATOM 566 C CA . THR A 1 81 ? 16.173 7.701 -15.819 1.00 95.00 81 THR A CA 1
ATOM 567 C C . THR A 1 81 ? 16.777 7.432 -14.452 1.00 95.00 81 THR A C 1
ATOM 569 O O . THR A 1 81 ? 17.087 6.284 -14.131 1.00 95.00 81 THR A O 1
ATOM 572 N N . VAL A 1 82 ? 16.959 8.486 -13.663 1.00 96.81 82 VAL A N 1
ATOM 573 C CA . VAL A 1 82 ? 17.414 8.380 -12.278 1.00 96.81 82 VAL A CA 1
ATOM 574 C C . VAL A 1 82 ? 16.198 8.503 -11.377 1.00 96.81 82 VAL A C 1
ATOM 576 O O . VAL A 1 82 ? 15.455 9.481 -11.450 1.00 96.81 82 VAL A O 1
ATOM 579 N N . PHE A 1 83 ? 16.002 7.492 -10.547 1.00 97.69 83 PHE A N 1
ATOM 580 C CA . PHE A 1 83 ? 14.961 7.429 -9.539 1.00 97.69 83 PHE A CA 1
ATOM 581 C C . PHE A 1 83 ? 15.568 7.656 -8.156 1.00 97.69 83 PHE A C 1
ATOM 583 O O . PHE A 1 83 ? 16.644 7.139 -7.865 1.00 97.69 83 PHE A O 1
ATOM 590 N N . ARG A 1 84 ? 14.859 8.376 -7.292 1.00 97.88 84 ARG A N 1
ATOM 591 C CA . ARG A 1 84 ? 15.214 8.626 -5.895 1.00 97.88 84 ARG A CA 1
ATOM 592 C C . ARG A 1 84 ? 14.219 7.915 -4.989 1.00 97.88 84 ARG A C 1
ATOM 594 O O . ARG A 1 84 ? 13.016 8.164 -5.069 1.00 97.88 84 ARG A O 1
ATOM 601 N N . PHE A 1 85 ? 14.713 7.063 -4.098 1.00 98.44 85 PHE A N 1
ATOM 602 C CA . PHE A 1 85 ? 13.896 6.494 -3.032 1.00 98.44 85 PHE A CA 1
ATOM 603 C C . PHE A 1 85 ? 13.864 7.449 -1.840 1.00 98.44 85 PHE A C 1
ATOM 605 O O . PHE A 1 85 ? 14.881 8.010 -1.426 1.00 98.44 85 PHE A O 1
ATOM 612 N N . SER A 1 86 ? 12.682 7.611 -1.263 1.00 98.00 86 SER A N 1
ATOM 613 C CA . SER A 1 86 ? 12.460 8.364 -0.037 1.00 98.00 86 SER A CA 1
ATOM 614 C C . SER A 1 86 ? 11.471 7.624 0.855 1.00 98.00 86 SER A C 1
ATOM 616 O O . SER A 1 86 ? 10.765 6.719 0.415 1.00 98.00 86 SER A O 1
ATOM 618 N N . GLU A 1 87 ? 11.370 8.034 2.117 1.00 97.06 87 GLU A N 1
ATOM 619 C CA . GLU A 1 87 ? 10.333 7.513 3.010 1.00 97.06 87 GLU A CA 1
ATOM 620 C C . GLU A 1 87 ? 8.927 7.669 2.405 1.00 97.06 87 GLU A C 1
ATOM 622 O O . GLU A 1 87 ? 8.111 6.750 2.451 1.00 97.06 87 GLU A O 1
ATOM 627 N N . THR A 1 88 ? 8.662 8.821 1.781 1.00 96.94 88 THR A N 1
ATOM 628 C CA . THR A 1 88 ? 7.358 9.136 1.191 1.00 96.94 88 THR A CA 1
ATOM 629 C C . THR A 1 88 ? 7.042 8.242 -0.004 1.00 96.94 88 THR A C 1
ATOM 631 O O . THR A 1 88 ? 5.914 7.758 -0.109 1.00 96.94 88 THR A O 1
ATOM 634 N N . SER A 1 89 ? 8.020 7.995 -0.881 1.00 97.75 89 SER A N 1
ATOM 635 C CA . SER A 1 89 ? 7.826 7.156 -2.067 1.00 97.75 89 SER A CA 1
ATOM 636 C C . SER A 1 89 ? 7.679 5.677 -1.699 1.00 97.75 89 SER A C 1
ATOM 638 O O . SER A 1 89 ? 6.812 4.996 -2.237 1.00 97.75 89 SER A O 1
ATOM 640 N N . ILE A 1 90 ? 8.444 5.180 -0.720 1.00 97.94 90 ILE A N 1
ATOM 641 C CA . ILE A 1 90 ? 8.273 3.811 -0.215 1.00 97.94 90 ILE A CA 1
ATOM 642 C C . ILE A 1 90 ? 6.911 3.654 0.460 1.00 97.94 90 ILE A C 1
ATOM 644 O O . ILE A 1 90 ? 6.202 2.687 0.190 1.00 97.94 90 ILE A O 1
ATOM 648 N N . ARG A 1 91 ? 6.499 4.621 1.290 1.00 95.69 91 ARG A N 1
ATOM 649 C CA . ARG A 1 91 ? 5.178 4.605 1.928 1.00 95.69 91 ARG A CA 1
ATOM 650 C C . ARG A 1 91 ? 4.062 4.532 0.890 1.00 95.69 91 ARG A C 1
ATOM 652 O O . ARG A 1 91 ? 3.163 3.721 1.056 1.00 95.69 91 ARG A O 1
ATOM 659 N N . ARG A 1 92 ? 4.159 5.295 -0.204 1.00 95.94 92 ARG A N 1
ATOM 660 C CA . ARG A 1 92 ? 3.206 5.242 -1.325 1.00 95.94 92 ARG A CA 1
ATOM 661 C C . ARG A 1 92 ? 3.066 3.829 -1.898 1.00 95.94 92 ARG A C 1
ATOM 663 O O . ARG A 1 92 ? 1.951 3.389 -2.158 1.00 95.94 92 ARG A O 1
ATOM 670 N N . ALA A 1 93 ? 4.170 3.104 -2.065 1.00 96.44 93 ALA A N 1
ATOM 671 C CA . ALA A 1 93 ? 4.117 1.721 -2.531 1.00 96.44 93 ALA A CA 1
ATOM 672 C C . ALA A 1 93 ? 3.440 0.783 -1.515 1.00 96.44 93 ALA A C 1
ATOM 674 O O . ALA A 1 93 ? 2.664 -0.090 -1.905 1.00 96.44 93 ALA A O 1
ATOM 675 N N . VAL A 1 94 ? 3.688 0.980 -0.216 1.00 95.25 94 VAL A N 1
ATOM 676 C CA . VAL A 1 94 ? 3.044 0.187 0.844 1.00 95.25 94 VAL A CA 1
ATOM 677 C C . VAL A 1 94 ? 1.550 0.514 0.972 1.00 95.25 94 VAL A C 1
ATOM 679 O O . VAL A 1 94 ? 0.736 -0.397 1.107 1.00 95.25 94 VAL A O 1
ATOM 682 N N . ASP A 1 95 ? 1.160 1.782 0.828 1.00 93.12 95 ASP A N 1
ATOM 683 C CA . ASP A 1 95 ? -0.244 2.217 0.762 1.00 93.12 95 ASP A CA 1
ATOM 684 C C . ASP A 1 95 ? -0.983 1.586 -0.429 1.00 93.12 95 ASP A C 1
ATOM 686 O O . ASP A 1 95 ? -2.168 1.269 -0.330 1.00 93.12 95 ASP A O 1
ATOM 690 N N . ALA A 1 96 ? -0.276 1.329 -1.534 1.00 92.75 96 ALA A N 1
ATOM 691 C CA . ALA A 1 96 ? -0.789 0.589 -2.687 1.00 92.75 96 ALA A CA 1
ATOM 692 C C . ALA A 1 96 ? -0.861 -0.941 -2.464 1.00 92.75 96 ALA A C 1
ATOM 694 O O . ALA A 1 96 ? -1.187 -1.686 -3.388 1.00 92.75 96 ALA A O 1
ATOM 695 N N . GLY A 1 97 ? -0.567 -1.424 -1.252 1.00 92.19 97 GLY A N 1
ATOM 696 C CA . GLY A 1 97 ? -0.694 -2.827 -0.856 1.00 92.19 97 GLY A CA 1
ATOM 697 C C . GLY A 1 97 ? 0.560 -3.679 -1.062 1.00 92.19 97 GLY A C 1
ATOM 698 O O . GLY A 1 97 ? 0.476 -4.903 -0.949 1.00 92.19 97 GLY A O 1
ATOM 699 N N . ARG A 1 98 ? 1.723 -3.082 -1.362 1.00 94.56 98 ARG A N 1
ATOM 700 C CA . ARG A 1 98 ? 2.997 -3.819 -1.442 1.00 94.56 98 ARG A CA 1
ATOM 701 C C . ARG A 1 98 ? 3.574 -4.064 -0.048 1.00 94.56 98 ARG A C 1
ATOM 703 O O . ARG A 1 98 ? 3.678 -3.139 0.752 1.00 94.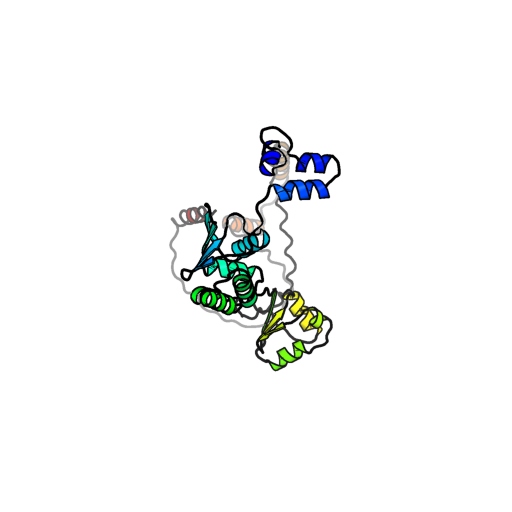56 98 ARG A O 1
ATOM 710 N N . SER A 1 99 ? 4.011 -5.289 0.245 1.00 94.50 99 SER A N 1
ATOM 711 C CA . SER A 1 99 ? 4.768 -5.556 1.477 1.00 94.50 99 SER A CA 1
ATOM 712 C C . SER A 1 99 ? 6.237 -5.146 1.330 1.00 94.50 99 SER A C 1
ATOM 714 O O . SER A 1 99 ? 6.785 -5.156 0.227 1.00 94.50 99 SER A O 1
ATOM 716 N N . GLY A 1 100 ? 6.911 -4.834 2.444 1.00 94.94 100 GLY A N 1
ATOM 717 C CA . GLY A 1 100 ? 8.349 -4.529 2.429 1.00 94.94 100 GLY A CA 1
ATOM 718 C C . GLY A 1 100 ? 9.188 -5.653 1.806 1.00 94.94 100 GLY A C 1
ATOM 719 O O . GLY A 1 100 ? 10.073 -5.385 0.999 1.00 94.94 100 GLY A O 1
ATOM 720 N N . GLU A 1 101 ? 8.847 -6.912 2.094 1.00 95.69 101 GLU A N 1
ATOM 721 C CA . GLU A 1 101 ? 9.489 -8.092 1.496 1.00 95.69 101 GLU A CA 1
ATOM 722 C C . GLU A 1 101 ? 9.294 -8.155 -0.023 1.00 95.69 101 GLU A C 1
ATOM 724 O O . GLU A 1 101 ? 10.238 -8.439 -0.754 1.00 95.69 101 GLU A O 1
ATOM 729 N N . GLN A 1 102 ? 8.091 -7.847 -0.521 1.00 96.44 102 GLN A N 1
ATOM 730 C CA . GLN A 1 102 ? 7.816 -7.816 -1.960 1.00 96.44 102 GLN A CA 1
ATOM 731 C C . GLN A 1 102 ? 8.628 -6.732 -2.670 1.00 96.44 102 GLN A C 1
ATOM 733 O O . GLN A 1 102 ? 9.122 -6.979 -3.771 1.00 96.44 102 GLN A O 1
ATOM 738 N N . LEU A 1 103 ? 8.769 -5.556 -2.047 1.00 96.88 103 LEU A N 1
ATOM 739 C CA . LEU A 1 103 ? 9.568 -4.453 -2.581 1.00 96.88 103 LEU A CA 1
ATOM 740 C C . LEU A 1 103 ? 11.050 -4.835 -2.657 1.00 96.88 103 LEU A C 1
ATOM 742 O O . LEU A 1 103 ? 11.653 -4.704 -3.719 1.00 96.88 103 LEU A O 1
ATOM 746 N N . VAL A 1 104 ? 11.621 -5.370 -1.572 1.00 97.31 104 VAL A N 1
ATOM 747 C CA . VAL A 1 104 ? 13.025 -5.817 -1.553 1.00 97.31 104 VAL A CA 1
ATOM 748 C C . VAL A 1 104 ? 13.250 -6.939 -2.565 1.00 97.31 104 VAL A C 1
ATOM 750 O O . VAL A 1 104 ? 14.151 -6.829 -3.389 1.00 97.31 104 VAL A O 1
ATOM 753 N N . ALA A 1 105 ? 12.388 -7.957 -2.593 1.00 97.38 105 ALA A N 1
ATOM 754 C CA . ALA A 1 105 ? 12.514 -9.067 -3.532 1.00 97.38 105 ALA A CA 1
ATOM 755 C C . ALA A 1 105 ? 12.396 -8.614 -4.998 1.00 97.38 105 ALA A C 1
ATOM 757 O O . ALA A 1 105 ? 13.022 -9.196 -5.880 1.00 97.38 105 ALA A O 1
ATOM 758 N N . LEU A 1 106 ? 11.588 -7.588 -5.290 1.00 96.94 106 LEU A N 1
ATOM 759 C CA . LEU A 1 106 ? 11.526 -6.988 -6.624 1.00 96.94 106 LEU A CA 1
ATOM 760 C C . LEU A 1 106 ? 12.849 -6.324 -6.990 1.00 96.94 106 LEU A C 1
ATOM 762 O O . LEU A 1 106 ? 13.373 -6.572 -8.073 1.00 96.94 106 LEU A O 1
ATOM 766 N N . LEU A 1 107 ? 13.400 -5.520 -6.086 1.00 97.19 107 LEU A N 1
ATOM 767 C CA . LEU A 1 107 ? 14.676 -4.852 -6.306 1.00 97.19 107 LEU A CA 1
ATOM 768 C C . LEU A 1 107 ? 15.820 -5.863 -6.476 1.00 97.19 107 LEU A C 1
ATOM 770 O O . LEU A 1 107 ? 16.613 -5.718 -7.399 1.00 97.19 107 LEU A O 1
ATOM 774 N N . GLU A 1 108 ? 15.867 -6.922 -5.667 1.00 97.12 108 GLU A N 1
ATOM 775 C CA . GLU A 1 108 ? 16.864 -7.997 -5.778 1.00 97.12 108 GLU A CA 1
ATOM 776 C C . GLU A 1 108 ? 16.789 -8.740 -7.114 1.00 97.12 108 GLU A C 1
ATOM 778 O O . GLU A 1 108 ? 17.824 -9.024 -7.714 1.00 97.12 108 GLU A O 1
ATOM 783 N N . ARG A 1 109 ? 15.578 -9.015 -7.620 1.00 97.19 109 ARG A N 1
ATOM 784 C CA . ARG A 1 109 ? 15.392 -9.677 -8.924 1.00 97.19 109 ARG A CA 1
ATOM 785 C C . ARG A 1 109 ? 15.969 -8.877 -10.089 1.00 97.19 109 ARG A C 1
ATOM 787 O O . ARG A 1 109 ? 16.404 -9.475 -11.068 1.00 97.19 109 ARG A O 1
ATOM 794 N N . HIS A 1 110 ? 15.940 -7.550 -9.998 1.00 96.75 110 HIS A N 1
ATOM 795 C CA . HIS A 1 110 ? 16.295 -6.657 -11.101 1.00 96.75 110 HIS A CA 1
ATOM 796 C C . HIS A 1 110 ? 17.625 -5.920 -10.895 1.00 96.75 110 HIS A C 1
ATOM 798 O O . HIS A 1 110 ? 18.090 -5.253 -11.814 1.00 96.75 110 HIS A O 1
ATOM 804 N N . ALA A 1 111 ? 18.263 -6.039 -9.727 1.00 96.94 111 ALA A N 1
ATOM 805 C CA . ALA A 1 111 ? 19.552 -5.424 -9.426 1.00 96.94 111 ALA A CA 1
ATOM 806 C C . ALA A 1 111 ? 20.644 -6.499 -9.264 1.00 96.94 111 ALA A C 1
ATOM 808 O O . ALA A 1 111 ? 20.827 -7.021 -8.164 1.00 96.94 111 ALA A O 1
ATOM 809 N N . PRO A 1 112 ? 21.451 -6.787 -10.306 1.00 94.75 112 PRO A N 1
ATOM 810 C CA . PRO A 1 112 ? 22.501 -7.814 -10.251 1.00 94.75 112 PRO A CA 1
ATOM 811 C C . PRO A 1 112 ? 23.546 -7.590 -9.149 1.00 94.75 112 PRO A C 1
ATOM 813 O O . PRO A 1 112 ? 24.196 -8.524 -8.689 1.00 94.75 112 PRO A O 1
ATOM 816 N N . ARG A 1 113 ? 23.721 -6.333 -8.723 1.00 95.12 113 ARG A N 1
ATOM 817 C CA . ARG A 1 113 ? 24.635 -5.934 -7.641 1.00 95.12 113 ARG A CA 1
ATOM 818 C C . ARG A 1 113 ? 24.014 -6.027 -6.242 1.00 95.12 113 ARG A C 1
ATOM 820 O O . ARG A 1 113 ? 24.684 -5.690 -5.269 1.00 95.12 113 ARG A O 1
ATOM 827 N N . GLY A 1 114 ? 22.767 -6.480 -6.145 1.00 94.81 114 GLY A N 1
ATOM 828 C CA . GLY A 1 114 ? 22.002 -6.558 -4.908 1.00 94.81 114 GLY A CA 1
ATOM 829 C C . GLY A 1 114 ? 21.431 -5.214 -4.453 1.00 94.81 114 GLY A C 1
ATOM 830 O O . GLY A 1 114 ? 21.653 -4.163 -5.063 1.00 94.81 114 GLY A O 1
ATOM 831 N N . VAL A 1 115 ? 20.674 -5.262 -3.355 1.00 97.56 115 VAL A N 1
ATOM 832 C CA . VAL A 1 115 ? 20.055 -4.089 -2.729 1.00 97.56 115 VAL A CA 1
ATOM 833 C C . VAL A 1 115 ? 21.011 -3.487 -1.695 1.00 97.56 115 VAL A C 1
ATOM 835 O O . VAL A 1 115 ? 21.413 -4.184 -0.762 1.00 97.56 115 VAL A O 1
ATOM 838 N N . PRO A 1 116 ? 21.378 -2.196 -1.806 1.00 97.75 116 PRO A N 1
ATOM 839 C CA . PRO A 1 116 ? 22.209 -1.533 -0.810 1.00 97.75 116 PRO A CA 1
ATOM 840 C C . PRO A 1 116 ? 21.556 -1.536 0.576 1.00 97.75 116 PRO A C 1
ATOM 842 O O . PRO A 1 116 ? 20.365 -1.249 0.711 1.00 97.75 116 PRO A O 1
ATOM 845 N N . GLN A 1 117 ? 22.358 -1.764 1.620 1.00 96.75 117 GLN A N 1
ATOM 846 C CA . GLN A 1 117 ? 21.889 -1.799 3.010 1.00 96.75 117 GLN A CA 1
ATOM 847 C C . GLN A 1 117 ? 21.039 -0.575 3.421 1.00 96.75 117 GLN A C 1
ATOM 849 O O . GLN A 1 117 ? 20.010 -0.782 4.066 1.00 96.75 117 GLN A O 1
ATOM 854 N N . PRO A 1 118 ? 21.387 0.681 3.051 1.00 97.94 118 PRO A N 1
ATOM 855 C CA . PRO A 1 118 ? 20.560 1.840 3.399 1.00 97.94 118 PRO A CA 1
ATOM 856 C C . PRO A 1 118 ? 19.143 1.766 2.820 1.00 97.94 118 PRO A C 1
ATOM 858 O O . PRO A 1 118 ? 18.184 2.148 3.487 1.00 97.94 118 PRO A O 1
ATOM 861 N N . LEU A 1 119 ? 19.001 1.239 1.600 1.00 97.81 119 LEU A N 1
ATOM 862 C CA . LEU A 1 119 ? 17.706 1.089 0.944 1.00 97.81 119 LEU A CA 1
ATOM 863 C C . LEU A 1 119 ? 16.890 -0.037 1.586 1.00 97.81 119 LEU A C 1
ATOM 865 O O . LEU A 1 119 ? 15.715 0.161 1.884 1.00 97.81 119 LEU A O 1
ATOM 869 N N . ALA A 1 120 ? 17.517 -1.181 1.871 1.00 97.25 120 ALA A N 1
ATOM 870 C CA . ALA A 1 120 ? 16.862 -2.276 2.585 1.00 97.25 120 ALA A CA 1
ATOM 871 C C . ALA A 1 120 ? 16.350 -1.825 3.965 1.00 97.25 120 ALA A C 1
ATOM 873 O O . ALA A 1 120 ? 15.214 -2.121 4.337 1.00 97.25 120 ALA A O 1
ATOM 874 N N . TYR A 1 121 ? 17.156 -1.046 4.695 1.00 97.44 121 TYR A N 1
ATOM 875 C CA . TYR A 1 121 ? 16.765 -0.483 5.985 1.00 97.44 121 TYR A CA 1
ATOM 876 C C . TYR A 1 121 ? 15.591 0.495 5.864 1.00 97.44 121 TYR A C 1
ATOM 878 O O . TYR A 1 121 ? 14.635 0.387 6.628 1.00 97.44 121 TYR A O 1
ATOM 886 N N . LEU A 1 122 ? 15.627 1.411 4.888 1.00 97.75 122 LEU A N 1
ATOM 887 C CA . LEU A 1 122 ? 14.524 2.340 4.632 1.00 97.75 122 LEU A CA 1
ATOM 888 C C . LEU A 1 122 ? 13.212 1.589 4.370 1.00 97.75 122 LEU A C 1
ATOM 890 O O . LEU A 1 122 ? 12.184 1.919 4.960 1.00 97.75 122 LEU A O 1
ATOM 894 N N . VAL A 1 123 ? 13.248 0.563 3.515 1.00 97.25 123 VAL A N 1
ATOM 895 C CA . VAL A 1 123 ? 12.064 -0.244 3.193 1.00 97.25 123 VAL A CA 1
ATOM 896 C C . VAL A 1 123 ? 11.540 -0.974 4.426 1.00 97.25 123 VAL A C 1
ATOM 898 O O . VAL A 1 123 ? 10.342 -0.912 4.706 1.00 97.25 123 VAL A O 1
ATOM 901 N N . ALA A 1 124 ? 12.423 -1.619 5.190 1.00 96.00 124 ALA A N 1
ATOM 902 C CA . ALA A 1 124 ? 12.050 -2.322 6.412 1.00 96.00 124 ALA A CA 1
ATOM 903 C C . ALA A 1 124 ? 11.449 -1.379 7.466 1.00 96.00 124 ALA A C 1
ATOM 905 O O . ALA A 1 124 ? 10.441 -1.717 8.090 1.00 96.00 124 ALA A O 1
ATOM 906 N N . ASP A 1 125 ? 12.024 -0.190 7.656 1.00 96.19 125 ASP A N 1
ATOM 907 C CA . ASP A 1 125 ? 11.530 0.765 8.646 1.00 96.19 125 ASP A CA 1
ATOM 908 C C . ASP A 1 125 ? 10.150 1.325 8.271 1.00 96.19 125 ASP A C 1
ATOM 910 O O . ASP A 1 125 ? 9.253 1.359 9.117 1.00 96.19 125 ASP A O 1
ATOM 914 N N . VAL A 1 126 ? 9.932 1.676 6.999 1.00 96.69 126 VAL A N 1
ATOM 915 C CA . VAL A 1 126 ? 8.615 2.133 6.527 1.00 96.69 126 VAL A CA 1
ATOM 916 C C . VAL A 1 126 ? 7.578 1.023 6.622 1.00 96.69 126 VAL A C 1
ATOM 918 O O . VAL A 1 126 ? 6.496 1.254 7.158 1.00 96.69 126 VAL A O 1
ATOM 921 N N . ALA A 1 127 ? 7.904 -0.189 6.167 1.00 93.62 127 ALA A N 1
ATOM 922 C CA . ALA A 1 127 ? 6.992 -1.327 6.240 1.00 93.62 127 ALA A CA 1
ATOM 923 C C . ALA A 1 127 ? 6.609 -1.666 7.691 1.00 93.62 127 ALA A C 1
ATOM 925 O O . ALA A 1 127 ? 5.455 -1.984 7.962 1.00 93.62 127 ALA A O 1
ATOM 926 N N . ARG A 1 128 ? 7.548 -1.544 8.640 1.00 91.94 128 ARG A N 1
ATOM 927 C CA . ARG A 1 128 ? 7.291 -1.757 10.071 1.00 91.94 128 ARG A CA 1
ATOM 928 C C . ARG A 1 128 ? 6.390 -0.681 10.674 1.00 91.94 128 ARG A C 1
ATOM 930 O O . ARG A 1 128 ? 5.595 -0.996 11.558 1.00 91.94 128 ARG A O 1
ATOM 937 N N . ARG A 1 129 ? 6.556 0.585 10.275 1.00 90.81 129 ARG A N 1
ATOM 938 C CA . ARG A 1 129 ? 5.754 1.722 10.769 1.00 90.81 129 ARG A CA 1
ATOM 939 C C . ARG A 1 129 ? 4.368 1.785 10.127 1.00 90.81 129 ARG A C 1
ATOM 941 O O . ARG A 1 129 ? 3.426 2.277 10.750 1.00 90.81 129 ARG A O 1
ATOM 948 N N . HIS A 1 130 ? 4.232 1.272 8.907 1.00 89.12 130 HIS A N 1
ATOM 949 C CA . HIS A 1 130 ? 2.963 1.214 8.194 1.00 89.12 130 HIS A CA 1
ATOM 950 C C . HIS A 1 130 ? 1.949 0.327 8.926 1.00 89.12 130 HIS A C 1
ATOM 952 O O . HIS A 1 130 ? 2.258 -0.773 9.377 1.00 89.12 130 HIS A O 1
ATOM 958 N N . GLY A 1 131 ? 0.727 0.833 9.101 1.00 81.38 131 GLY A N 1
ATOM 959 C CA . GLY A 1 131 ? -0.366 0.077 9.719 1.00 81.38 131 GLY A CA 1
ATOM 960 C C . GLY A 1 131 ? -0.263 -0.155 11.236 1.00 81.38 131 GLY A C 1
ATOM 961 O O . GLY A 1 131 ? -1.087 -0.907 11.771 1.00 81.38 131 GLY A O 1
ATOM 962 N N . GLN A 1 132 ? 0.694 0.481 11.934 1.00 85.62 132 GLN A N 1
ATOM 963 C CA . GLN A 1 132 ? 0.759 0.474 13.408 1.00 85.62 132 GLN A CA 1
ATOM 964 C C . GLN A 1 132 ? -0.421 1.219 14.037 1.00 85.62 132 GLN A C 1
ATOM 966 O O . GLN A 1 132 ? -0.993 0.767 15.025 1.00 85.62 132 GLN A O 1
ATOM 971 N N . ILE A 1 133 ? -0.806 2.346 13.438 1.00 83.81 133 ILE A N 1
ATOM 972 C CA . ILE A 1 133 ? -2.000 3.099 13.814 1.00 83.81 133 ILE A CA 1
ATOM 973 C C . ILE A 1 133 ? -3.084 2.767 12.798 1.00 83.81 133 ILE A C 1
ATOM 975 O O . ILE A 1 133 ? -2.876 2.889 11.590 1.00 83.81 133 ILE A O 1
ATOM 979 N N . ARG A 1 134 ? -4.241 2.325 13.292 1.00 84.00 134 ARG A N 1
ATOM 980 C CA . ARG A 1 134 ? -5.385 1.943 12.464 1.00 84.00 134 ARG A CA 1
ATOM 981 C C . ARG A 1 134 ? -6.573 2.800 12.838 1.00 84.00 134 ARG A C 1
ATOM 983 O O . ARG A 1 134 ? -6.947 2.869 14.005 1.00 84.00 134 ARG A O 1
ATOM 990 N N . VAL A 1 135 ? -7.167 3.421 11.832 1.00 86.00 135 VAL A N 1
ATOM 991 C CA . VAL A 1 135 ? -8.401 4.185 11.977 1.00 86.00 135 VAL A CA 1
ATOM 992 C C . VAL A 1 135 ? -9.520 3.358 11.367 1.00 86.00 135 VAL A C 1
ATOM 994 O O . VAL A 1 135 ? -9.369 2.798 10.282 1.00 86.00 135 VAL A O 1
ATOM 997 N N . GLY A 1 136 ? -10.623 3.238 12.094 1.00 85.00 136 GLY A N 1
ATOM 998 C CA . GLY A 1 136 ? -11.834 2.587 11.620 1.00 85.00 136 GLY A CA 1
ATOM 999 C C . GLY A 1 136 ? -13.026 3.499 11.846 1.00 85.00 136 GLY A C 1
ATOM 1000 O O . GLY A 1 136 ? -13.044 4.271 12.802 1.00 85.00 136 GLY A O 1
ATOM 1001 N N . GLU A 1 137 ? -14.017 3.395 10.972 1.00 85.81 137 GLU A N 1
ATOM 1002 C CA . GLU A 1 137 ? -15.291 4.082 11.144 1.00 85.81 137 GLU A CA 1
ATOM 1003 C C . GLU A 1 137 ? -16.165 3.333 12.157 1.00 85.81 137 GLU A C 1
ATOM 1005 O O . GLU A 1 137 ? -16.275 2.101 12.123 1.00 85.81 137 GLU A O 1
ATOM 1010 N N . VAL A 1 138 ? -16.778 4.087 13.067 1.00 88.19 138 VAL A N 1
ATOM 1011 C CA . VAL A 1 138 ? -17.723 3.595 14.072 1.00 88.19 138 VAL A CA 1
ATOM 1012 C C . VAL A 1 138 ? -18.897 4.569 14.117 1.00 88.19 138 VAL A C 1
ATOM 1014 O O . VAL A 1 138 ? -18.686 5.766 14.286 1.00 88.19 138 VAL A O 1
ATOM 1017 N N . CYS A 1 139 ? -20.124 4.062 13.971 1.00 92.00 139 CYS A N 1
ATOM 1018 C CA . CYS A 1 139 ? -21.333 4.892 14.017 1.00 92.00 139 CYS A CA 1
ATOM 1019 C C . CYS A 1 139 ? -21.858 5.061 15.448 1.00 92.00 139 CYS A C 1
ATOM 1021 O O . CYS A 1 139 ? -22.401 6.108 15.791 1.00 92.00 139 CYS A O 1
ATOM 1023 N N . SER A 1 140 ? -21.702 4.038 16.290 1.00 92.31 140 SER A N 1
ATOM 1024 C CA . SER A 1 140 ? -22.049 4.095 17.710 1.00 92.31 140 SER A CA 1
ATOM 1025 C C . SER A 1 140 ? -21.148 3.189 18.545 1.00 92.31 140 SER A C 1
ATOM 1027 O O . SER A 1 140 ? -20.575 2.212 18.052 1.00 92.31 140 SER A O 1
ATOM 1029 N N . TYR A 1 141 ? -21.024 3.516 19.828 1.00 92.75 141 TYR A N 1
ATOM 1030 C CA . TYR A 1 141 ? -20.319 2.703 20.809 1.00 92.75 141 TYR A CA 1
ATOM 1031 C C . TYR A 1 141 ? -21.228 2.398 22.000 1.00 92.75 141 TYR A C 1
ATOM 1033 O O . TYR A 1 141 ? -22.188 3.114 22.276 1.00 92.75 141 TYR A O 1
ATOM 1041 N N . LEU A 1 142 ? -20.907 1.318 22.700 1.00 92.31 142 LEU A N 1
ATOM 1042 C CA . LEU A 1 142 ? -21.476 0.957 23.990 1.00 92.31 142 LEU A CA 1
ATOM 1043 C C . LEU A 1 142 ? -20.339 0.941 24.997 1.00 92.31 142 LEU A C 1
ATOM 1045 O O . LEU A 1 142 ? -19.331 0.276 24.762 1.00 92.31 142 LEU A O 1
ATOM 1049 N N . ARG A 1 143 ? -20.521 1.635 26.118 1.00 93.19 143 ARG A N 1
ATOM 1050 C CA . ARG A 1 143 ? -19.610 1.621 27.260 1.00 93.19 143 ARG A CA 1
ATOM 1051 C C . ARG A 1 143 ? -20.346 1.070 28.475 1.00 93.19 143 ARG A C 1
ATOM 1053 O O . ARG A 1 143 ? -21.502 1.412 28.707 1.00 93.19 143 ARG A O 1
ATOM 1060 N N . CYS A 1 144 ? -19.686 0.217 29.241 1.00 92.12 144 CYS A N 1
ATOM 1061 C CA . CYS A 1 144 ? -20.203 -0.278 30.509 1.00 92.12 144 CYS A CA 1
ATOM 1062 C C . CYS A 1 144 ? -19.043 -0.473 31.480 1.00 92.12 144 CYS A C 1
ATOM 1064 O O . CYS A 1 144 ? -17.996 -0.970 31.080 1.00 92.12 144 CYS A O 1
ATOM 1066 N N . ASP A 1 145 ? -19.222 -0.102 32.744 1.00 90.50 145 ASP A N 1
ATOM 1067 C CA . ASP A 1 145 ? -18.171 -0.252 33.755 1.00 90.50 145 ASP A CA 1
ATOM 1068 C C . ASP A 1 145 ? -17.937 -1.727 34.144 1.00 90.50 145 ASP A C 1
ATOM 1070 O O . ASP A 1 145 ? -16.861 -2.073 34.632 1.00 90.50 145 ASP A O 1
ATOM 1074 N N . ASP A 1 146 ? -18.906 -2.612 33.873 1.00 92.88 146 ASP A N 1
ATOM 1075 C CA . ASP A 1 146 ? -18.811 -4.054 34.112 1.00 92.88 146 ASP A CA 1
ATOM 1076 C C . ASP A 1 146 ? -18.493 -4.836 32.822 1.00 92.88 146 ASP A C 1
ATOM 1078 O O . ASP A 1 146 ? -19.322 -4.997 31.920 1.00 92.88 146 ASP A O 1
ATOM 1082 N N . ALA A 1 147 ? -17.280 -5.391 32.757 1.00 92.56 147 ALA A N 1
ATOM 1083 C CA . ALA A 1 147 ? -16.831 -6.220 31.640 1.00 92.56 147 ALA A CA 1
ATOM 1084 C C . ALA A 1 147 ? -17.619 -7.540 31.501 1.00 92.56 147 ALA A C 1
ATOM 1086 O O . ALA A 1 147 ? -17.718 -8.081 30.394 1.00 92.56 147 ALA A O 1
ATOM 1087 N N . ALA A 1 148 ? -18.200 -8.071 32.585 1.00 93.69 148 ALA A N 1
ATOM 1088 C CA . ALA A 1 148 ? -19.010 -9.286 32.529 1.00 93.69 148 ALA A CA 1
ATOM 1089 C C . ALA A 1 148 ? -20.314 -9.046 31.756 1.00 93.69 148 ALA A C 1
ATOM 1091 O O . ALA A 1 148 ? -20.686 -9.869 30.912 1.00 93.69 148 ALA A O 1
ATOM 1092 N N . LEU A 1 149 ? -20.943 -7.886 31.969 1.00 93.19 149 LEU A N 1
ATOM 1093 C CA . LEU A 1 149 ? -22.141 -7.475 31.242 1.00 93.19 149 LEU A CA 1
ATOM 1094 C C . LEU A 1 149 ? -21.842 -7.242 29.753 1.00 93.19 149 LEU A C 1
ATOM 1096 O O . LEU A 1 149 ? -22.597 -7.686 28.890 1.00 93.19 149 LEU A O 1
ATOM 1100 N N . VAL A 1 150 ? -20.696 -6.639 29.416 1.00 93.44 150 VAL A N 1
ATOM 1101 C CA . VAL A 1 150 ? -20.252 -6.499 28.013 1.00 93.44 150 VAL A CA 1
ATOM 1102 C C . VAL A 1 150 ? -20.076 -7.862 27.337 1.00 93.44 150 VAL A C 1
ATOM 1104 O O . VAL A 1 150 ? -20.526 -8.071 26.205 1.00 93.44 150 VAL A O 1
ATOM 1107 N N . ALA A 1 151 ? -19.463 -8.818 28.036 1.00 92.62 151 ALA A N 1
ATOM 1108 C CA . ALA A 1 151 ? -19.307 -10.180 27.538 1.00 92.62 151 ALA A CA 1
ATOM 1109 C C . ALA A 1 151 ? -20.650 -10.923 27.412 1.00 92.62 151 ALA A C 1
ATOM 1111 O O . ALA A 1 151 ? -20.785 -11.816 26.575 1.00 92.62 151 ALA A O 1
ATOM 1112 N N . GLU A 1 152 ? -21.645 -10.602 28.238 1.00 93.25 152 GLU A N 1
ATOM 1113 C CA . GLU A 1 152 ? -23.012 -11.113 28.109 1.00 93.25 152 GLU A CA 1
ATOM 1114 C C . GLU A 1 152 ? -23.716 -10.557 26.866 1.00 93.25 152 GLU A C 1
ATOM 1116 O O . GLU A 1 152 ? -24.252 -11.336 26.072 1.00 93.25 152 GLU A O 1
ATOM 1121 N N . VAL A 1 153 ? -23.629 -9.245 26.625 1.00 91.94 153 VAL A N 1
ATOM 1122 C CA . VAL A 1 153 ? -24.171 -8.605 25.414 1.00 91.94 153 VAL A CA 1
ATOM 1123 C C . VAL A 1 153 ? -23.586 -9.249 24.151 1.00 91.94 153 VAL A C 1
ATOM 1125 O O . VAL A 1 153 ? -24.337 -9.607 23.246 1.00 91.94 153 VAL A O 1
ATOM 1128 N N . LEU A 1 154 ? -22.270 -9.493 24.102 1.00 91.50 154 LEU A N 1
ATOM 1129 C CA . LEU A 1 154 ? -21.623 -10.162 22.961 1.00 91.50 154 LEU A CA 1
ATOM 1130 C C . LEU A 1 154 ? -22.055 -11.624 22.760 1.00 91.50 154 LEU A C 1
ATOM 1132 O O . LEU A 1 154 ? -22.062 -12.110 21.631 1.00 91.50 154 LEU A O 1
ATOM 1136 N N . ARG A 1 155 ? -22.390 -12.346 23.837 1.00 92.19 155 ARG A N 1
ATOM 1137 C CA . ARG A 1 155 ? -22.831 -13.755 23.773 1.00 92.19 155 ARG A CA 1
ATOM 1138 C C . ARG A 1 155 ? -24.327 -13.904 23.508 1.00 92.19 155 ARG A C 1
ATOM 1140 O O . ARG A 1 155 ? -24.785 -15.009 23.203 1.00 92.19 155 ARG A O 1
ATOM 1147 N N . THR A 1 156 ? -25.088 -12.823 23.640 1.00 89.44 156 THR A N 1
ATOM 1148 C CA . THR A 1 156 ? -26.540 -12.832 23.497 1.00 89.44 156 THR A CA 1
ATOM 1149 C C . THR A 1 156 ? -26.936 -13.216 22.072 1.00 89.44 156 THR A C 1
ATOM 1151 O O . THR A 1 156 ? -26.584 -12.554 21.101 1.00 89.44 156 THR A O 1
ATOM 1154 N N . LYS A 1 157 ? -27.722 -14.291 21.937 1.00 85.81 157 LYS A N 1
ATOM 1155 C CA . LYS A 1 157 ? -28.214 -14.796 20.639 1.00 85.81 157 LYS A CA 1
ATOM 1156 C C . LYS A 1 157 ? -29.509 -14.124 20.169 1.00 85.81 157 LYS A C 1
ATOM 1158 O O . LYS A 1 157 ? -30.130 -14.590 19.214 1.00 85.81 157 LYS A O 1
ATOM 1163 N N . ALA A 1 158 ? -29.949 -13.059 20.840 1.00 87.44 158 ALA A N 1
ATOM 1164 C CA . ALA A 1 158 ? -31.127 -12.309 20.427 1.00 87.44 158 ALA A CA 1
ATOM 1165 C C . ALA A 1 158 ? -30.914 -11.758 19.011 1.00 87.44 158 ALA A C 1
ATOM 1167 O O . ALA A 1 158 ? -29.916 -11.091 18.732 1.00 87.44 158 ALA A O 1
ATOM 1168 N N . LYS A 1 159 ? -31.876 -12.023 18.119 1.00 86.19 159 LYS A N 1
ATOM 1169 C CA . LYS A 1 159 ? -31.788 -11.653 16.700 1.00 86.19 159 LYS A CA 1
ATOM 1170 C C . LYS A 1 159 ? -31.478 -10.163 16.514 1.00 86.19 159 LYS A C 1
ATOM 1172 O O . LYS A 1 159 ? -30.629 -9.822 15.695 1.00 86.19 159 LYS A O 1
ATOM 1177 N N . ALA A 1 160 ? -32.115 -9.305 17.315 1.00 85.19 160 ALA A N 1
ATOM 1178 C CA . ALA A 1 160 ? -31.919 -7.858 17.285 1.00 85.19 160 ALA A CA 1
ATOM 1179 C C . ALA A 1 160 ? -30.459 -7.452 17.553 1.00 85.19 160 ALA A C 1
ATOM 1181 O O . ALA A 1 160 ? -29.912 -6.643 16.816 1.00 85.19 160 ALA A O 1
ATOM 1182 N N . VAL A 1 161 ? -29.802 -8.067 18.542 1.00 83.81 161 VAL A N 1
ATOM 1183 C CA . VAL A 1 161 ? -28.407 -7.762 18.911 1.00 83.81 161 VAL A CA 1
ATOM 1184 C C . VAL A 1 161 ? -27.419 -8.354 17.908 1.00 83.81 161 VAL A C 1
ATOM 1186 O O . VAL A 1 161 ? -26.458 -7.694 17.521 1.00 83.81 161 VAL A O 1
ATOM 1189 N N . SER A 1 162 ? -27.683 -9.565 17.408 1.00 85.75 162 SER A N 1
ATOM 1190 C CA . SER A 1 162 ? -26.815 -10.212 16.414 1.00 85.75 162 SER A CA 1
ATOM 1191 C C . SER A 1 162 ? -26.704 -9.432 15.095 1.00 85.75 162 SER A C 1
ATOM 1193 O O . SER A 1 162 ? -25.678 -9.504 14.422 1.00 85.75 162 SER A O 1
ATOM 1195 N N . ALA A 1 163 ? -27.730 -8.646 14.746 1.00 87.00 163 ALA A N 1
ATOM 1196 C CA . ALA A 1 163 ? -27.752 -7.822 13.540 1.00 87.00 163 ALA A CA 1
ATOM 1197 C C . ALA A 1 163 ? -26.863 -6.564 13.638 1.00 87.00 163 ALA A C 1
ATOM 1199 O O . ALA A 1 163 ? -26.511 -5.989 12.612 1.00 87.00 163 ALA A O 1
ATOM 1200 N N . LEU A 1 164 ? -26.459 -6.155 14.848 1.00 86.69 164 LEU A N 1
ATOM 1201 C CA . LEU A 1 164 ? -25.690 -4.926 15.093 1.00 86.69 164 LEU A CA 1
ATOM 1202 C C . LEU A 1 164 ? -24.187 -5.070 14.808 1.00 86.69 164 LEU A C 1
ATOM 1204 O O . LEU A 1 164 ? -23.451 -4.092 14.949 1.00 86.69 164 LEU A O 1
ATOM 1208 N N . ALA A 1 165 ? -23.712 -6.271 14.453 1.00 87.94 165 ALA A N 1
ATOM 1209 C CA . ALA A 1 165 ? -22.301 -6.558 14.171 1.00 87.94 165 ALA A CA 1
ATOM 1210 C C . ALA A 1 165 ? -21.341 -5.969 15.231 1.00 87.94 165 ALA A C 1
ATOM 1212 O O . ALA A 1 165 ? -20.360 -5.297 14.900 1.00 87.94 165 ALA A O 1
ATOM 1213 N N . LEU A 1 166 ? -21.663 -6.183 16.513 1.00 91.50 166 LEU A N 1
ATOM 1214 C CA . LEU A 1 166 ? -20.894 -5.652 17.637 1.00 91.50 166 LEU A CA 1
ATOM 1215 C C . LEU A 1 166 ? -19.457 -6.182 17.624 1.00 91.50 166 LEU A C 1
ATOM 1217 O O . LEU A 1 166 ? -19.219 -7.382 17.492 1.00 91.50 166 LEU A O 1
ATOM 1221 N N . ARG A 1 167 ? -18.498 -5.277 17.820 1.00 92.44 167 ARG A N 1
ATOM 1222 C CA . ARG A 1 167 ? -17.070 -5.588 17.927 1.00 92.44 167 ARG A CA 1
ATOM 1223 C C . ARG A 1 167 ? -16.507 -5.022 19.221 1.00 92.44 167 ARG A C 1
ATOM 1225 O O . ARG A 1 167 ? -16.664 -3.835 19.483 1.00 92.44 167 ARG A O 1
ATOM 1232 N N . ALA A 1 168 ? -15.793 -5.836 19.991 1.00 93.06 168 ALA A N 1
ATOM 1233 C CA . ALA A 1 168 ? -15.068 -5.348 21.161 1.00 93.06 168 ALA A CA 1
ATOM 1234 C C . ALA A 1 168 ? -13.899 -4.438 20.749 1.00 93.06 168 ALA A C 1
ATOM 1236 O O . ALA A 1 168 ? -13.069 -4.822 19.920 1.00 93.06 168 ALA A O 1
ATOM 1237 N N . LEU A 1 169 ? -13.846 -3.236 21.328 1.00 91.31 169 LEU A N 1
ATOM 1238 C CA . LEU A 1 169 ? -12.689 -2.335 21.263 1.00 91.31 169 LEU A CA 1
ATOM 1239 C C . LEU A 1 169 ? -11.825 -2.447 22.522 1.00 91.31 169 LEU A C 1
ATOM 1241 O O . LEU A 1 169 ? -10.606 -2.342 22.444 1.00 91.31 169 LEU A O 1
ATOM 1245 N N . ALA A 1 170 ? -12.472 -2.673 23.665 1.00 92.12 170 ALA A N 1
ATOM 1246 C CA . ALA A 1 170 ? -11.873 -2.884 24.975 1.00 92.12 170 ALA A CA 1
ATOM 1247 C C . ALA A 1 170 ? -12.786 -3.820 25.796 1.00 92.12 170 ALA A C 1
ATOM 1249 O O . ALA A 1 170 ? -13.928 -4.049 25.388 1.00 92.12 170 ALA A O 1
ATOM 1250 N N . PRO A 1 171 ? -12.349 -4.337 26.960 1.00 92.25 171 PRO A N 1
ATOM 1251 C CA . PRO A 1 171 ? -13.192 -5.188 27.810 1.00 92.25 171 PRO A CA 1
ATOM 1252 C C . PRO A 1 171 ? -14.532 -4.550 28.215 1.00 92.25 171 PRO A C 1
ATOM 1254 O O . PRO A 1 171 ? -15.507 -5.258 28.438 1.00 92.25 171 PRO A O 1
ATOM 1257 N N . THR A 1 172 ? -14.579 -3.219 28.276 1.00 94.69 172 THR A N 1
ATOM 1258 C CA . THR A 1 172 ? -15.731 -2.406 28.691 1.00 94.69 172 THR A CA 1
ATOM 1259 C C . THR A 1 172 ? -16.378 -1.623 27.544 1.00 94.69 172 THR A C 1
ATOM 1261 O O . THR A 1 172 ? -17.316 -0.859 27.775 1.00 94.69 172 THR A O 1
ATOM 1264 N N . VAL A 1 173 ? -15.882 -1.773 26.305 1.00 94.62 173 VAL A N 1
ATOM 1265 C CA . VAL A 1 173 ? -16.309 -0.952 25.160 1.00 94.62 173 VAL A CA 1
ATOM 1266 C C . VAL A 1 173 ? -16.555 -1.800 23.919 1.00 94.62 173 VAL A C 1
ATOM 1268 O O . VAL A 1 173 ? -15.652 -2.481 23.423 1.00 94.62 173 VAL A O 1
ATOM 1271 N N . LEU A 1 174 ? -17.760 -1.687 23.362 1.00 94.12 174 LEU A N 1
ATOM 1272 C CA . LEU A 1 174 ? -18.132 -2.251 22.065 1.00 94.12 174 LEU A CA 1
ATOM 1273 C C . LEU A 1 174 ? -18.349 -1.139 21.042 1.00 94.12 174 LEU A C 1
ATOM 1275 O O . LEU A 1 174 ? -18.787 -0.045 21.382 1.00 94.12 174 LEU A O 1
ATOM 1279 N N . ALA A 1 175 ? -18.098 -1.445 19.776 1.00 94.38 175 ALA A N 1
ATOM 128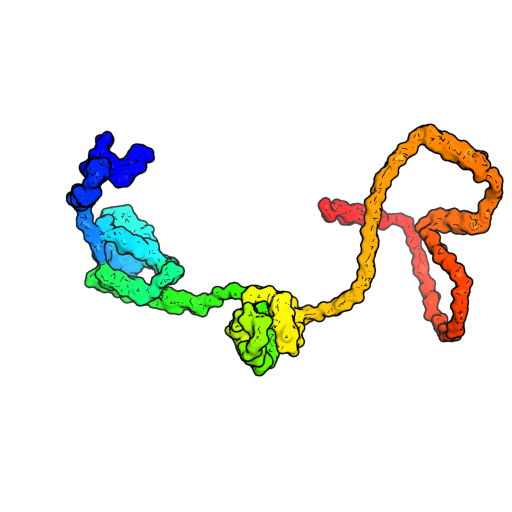0 C CA . ALA A 1 175 ? -18.422 -0.602 18.637 1.00 94.38 175 ALA A CA 1
ATOM 1281 C C . ALA A 1 175 ? -19.424 -1.297 17.718 1.00 94.38 175 ALA A C 1
ATOM 1283 O O . ALA A 1 175 ? -19.370 -2.516 17.532 1.00 94.38 175 ALA A O 1
ATOM 1284 N N . SER A 1 176 ? -20.295 -0.502 17.105 1.00 93.94 176 SER A N 1
ATOM 1285 C CA . SER A 1 176 ? -21.247 -0.933 16.089 1.00 93.94 176 SER A CA 1
ATOM 1286 C C . SER A 1 176 ? -21.250 0.031 14.901 1.00 93.94 176 SER A C 1
ATOM 1288 O O . SER A 1 176 ? -20.932 1.218 15.017 1.00 93.94 176 SER A O 1
ATOM 1290 N N . LYS A 1 177 ? -21.640 -0.496 13.738 1.00 91.69 177 LYS A N 1
ATOM 1291 C CA . LYS A 1 177 ? -22.000 0.306 12.560 1.00 91.69 177 LYS A CA 1
ATOM 1292 C C . LYS A 1 177 ? -23.458 0.781 12.592 1.00 91.69 177 LYS A C 1
ATOM 1294 O O . LYS A 1 177 ? -23.849 1.565 11.740 1.00 91.69 177 LYS A O 1
ATOM 1299 N N . ALA A 1 178 ? -24.257 0.301 13.543 1.00 93.06 178 ALA A N 1
ATOM 1300 C CA . ALA A 1 178 ? -25.622 0.764 13.737 1.00 93.06 178 ALA A CA 1
ATOM 1301 C C . ALA A 1 178 ? -25.638 2.173 14.338 1.00 93.06 178 ALA A C 1
ATOM 1303 O O . ALA A 1 178 ? -24.695 2.597 15.017 1.00 93.06 178 ALA A O 1
ATOM 1304 N N . THR A 1 179 ? -26.728 2.896 14.114 1.00 93.00 179 THR A N 1
ATOM 1305 C CA . THR A 1 179 ? -26.957 4.192 14.755 1.00 93.00 179 THR A CA 1
ATOM 1306 C C . THR A 1 179 ? -27.177 4.025 16.267 1.00 93.00 179 THR A C 1
ATOM 1308 O O . THR A 1 179 ? -27.597 2.955 16.719 1.00 93.00 179 THR A O 1
ATOM 1311 N N . PRO A 1 180 ? -26.962 5.076 17.083 1.00 92.06 180 PRO A N 1
ATOM 1312 C CA . PRO A 1 180 ? -27.253 5.010 18.515 1.00 92.06 180 PRO A CA 1
ATOM 1313 C C . PRO A 1 180 ? -28.703 4.606 18.831 1.00 92.06 180 PRO A C 1
ATOM 1315 O O . PRO A 1 180 ? -28.937 3.913 19.814 1.00 92.06 180 PRO A O 1
ATOM 1318 N N . GLY A 1 181 ? -29.674 5.008 18.000 1.00 92.12 181 GLY A N 1
ATOM 1319 C CA . GLY A 1 181 ? -31.086 4.643 18.176 1.00 92.12 181 GLY A CA 1
ATOM 1320 C C . GLY A 1 181 ? -31.332 3.145 17.991 1.00 92.12 181 GLY A C 1
ATOM 1321 O O . GLY A 1 181 ? -31.871 2.497 18.883 1.00 92.12 181 GLY A O 1
ATOM 1322 N N . GLU A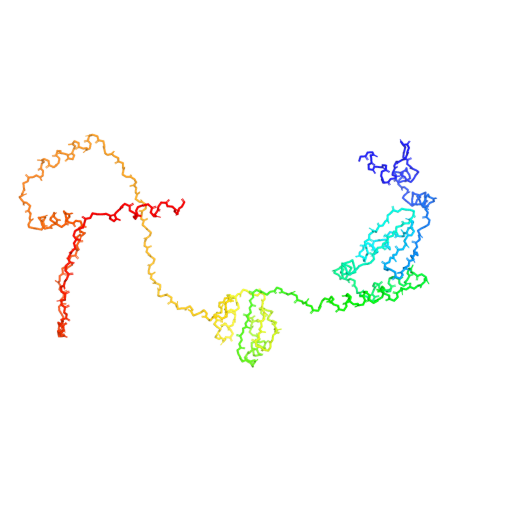 1 182 ? -30.849 2.579 16.885 1.00 93.62 182 GLU A N 1
ATOM 1323 C CA . GLU A 1 182 ? -30.956 1.139 16.609 1.00 93.62 182 GLU A CA 1
ATOM 1324 C C . GLU A 1 182 ? -30.261 0.296 17.683 1.00 93.62 182 GLU A C 1
ATOM 1326 O O . GLU A 1 182 ? -30.786 -0.737 18.099 1.00 93.62 182 GLU A O 1
ATOM 1331 N N . LEU A 1 183 ? -29.096 0.750 18.161 1.00 93.56 183 LEU A N 1
ATOM 1332 C CA . LEU A 1 183 ? -28.363 0.080 19.230 1.00 93.56 183 LEU A CA 1
ATOM 1333 C C . LEU A 1 183 ? -29.168 0.057 20.537 1.00 93.56 183 LEU A C 1
ATOM 1335 O O . LEU A 1 183 ? -29.286 -0.996 21.163 1.00 93.56 183 LEU A O 1
ATOM 1339 N N . LEU A 1 184 ? -29.762 1.190 20.926 1.00 94.00 184 LEU A N 1
ATOM 1340 C CA . LEU A 1 184 ? -30.617 1.283 22.112 1.00 94.00 184 LEU A CA 1
ATOM 1341 C C . LEU A 1 184 ? -31.835 0.361 22.006 1.00 94.00 184 LEU A C 1
ATOM 1343 O O . LEU A 1 184 ? -32.133 -0.376 22.947 1.00 94.00 184 LEU A O 1
ATOM 1347 N N . ASP A 1 185 ? -32.524 0.380 20.869 1.00 93.62 185 ASP A N 1
ATOM 1348 C CA . ASP A 1 185 ? -33.752 -0.390 20.677 1.00 93.62 185 ASP A CA 1
ATOM 1349 C C . ASP A 1 185 ? -33.479 -1.895 20.639 1.00 93.62 185 ASP A C 1
ATOM 1351 O O . ASP A 1 185 ? -34.199 -2.676 21.266 1.00 93.62 185 ASP A O 1
ATOM 1355 N N . ALA A 1 186 ? -32.393 -2.316 19.989 1.00 93.56 186 ALA A N 1
ATOM 1356 C CA . ALA A 1 186 ? -31.996 -3.717 19.948 1.00 93.56 186 ALA A CA 1
ATOM 1357 C C . ALA A 1 186 ? -31.580 -4.260 21.324 1.00 93.56 186 ALA A C 1
ATOM 1359 O O . ALA A 1 186 ? -31.918 -5.396 21.663 1.00 93.56 186 ALA A O 1
ATOM 1360 N N . LEU A 1 187 ? -30.882 -3.458 22.134 1.00 93.75 187 LEU A N 1
ATOM 1361 C CA . LEU A 1 187 ? -30.508 -3.825 23.502 1.00 93.75 187 LEU A CA 1
ATOM 1362 C C . LEU A 1 187 ? -31.735 -3.934 24.413 1.00 93.75 187 LEU A C 1
ATOM 1364 O O . LEU A 1 187 ? -31.855 -4.912 25.151 1.00 93.75 187 LEU A O 1
ATOM 1368 N N . ARG A 1 188 ? -32.683 -2.994 24.310 1.00 94.12 188 ARG A N 1
ATOM 1369 C CA . ARG A 1 188 ? -33.967 -3.061 25.031 1.00 94.12 188 ARG A CA 1
ATOM 1370 C C . ARG A 1 188 ? -34.767 -4.299 24.644 1.00 94.12 188 ARG A C 1
ATOM 1372 O O . ARG A 1 188 ? -35.271 -4.998 25.517 1.00 94.12 188 ARG A O 1
ATOM 1379 N N . ALA A 1 189 ? -34.833 -4.616 23.351 1.00 92.31 189 ALA A N 1
ATOM 1380 C CA . ALA A 1 189 ? -35.502 -5.818 22.854 1.00 92.31 189 ALA A CA 1
ATOM 1381 C C . ALA A 1 189 ? -34.859 -7.123 23.362 1.00 92.31 189 ALA A C 1
ATOM 1383 O O . ALA A 1 189 ? -35.521 -8.157 23.408 1.00 92.31 189 ALA A O 1
ATOM 1384 N N . ALA A 1 190 ? -33.582 -7.082 23.753 1.00 91.06 190 ALA A N 1
ATOM 1385 C CA . ALA A 1 190 ? -32.864 -8.199 24.359 1.00 91.06 190 ALA A CA 1
ATOM 1386 C C . ALA A 1 190 ? -32.927 -8.222 25.900 1.00 91.06 190 ALA A C 1
ATOM 1388 O O . ALA A 1 190 ? -32.333 -9.108 26.507 1.00 91.06 190 ALA A O 1
ATOM 1389 N N . GLY A 1 191 ? -33.654 -7.292 26.529 1.00 91.00 191 GLY A N 1
ATOM 1390 C CA . GLY A 1 191 ? -33.834 -7.235 27.983 1.00 91.00 191 GLY A CA 1
ATOM 1391 C C . GLY A 1 191 ? -32.771 -6.430 28.734 1.00 91.00 191 GLY A C 1
ATOM 1392 O O . GLY A 1 191 ? -32.803 -6.394 29.962 1.00 91.00 191 GLY A O 1
ATOM 1393 N N . PHE A 1 192 ? -31.857 -5.756 28.031 1.00 92.69 192 PHE A N 1
ATOM 1394 C CA . PHE A 1 192 ? -30.917 -4.824 28.653 1.00 92.69 192 PHE A CA 1
ATOM 1395 C C . PHE A 1 192 ? -31.570 -3.456 28.887 1.00 92.69 192 PHE A C 1
ATOM 1397 O O . PHE A 1 192 ? -32.528 -3.073 28.213 1.00 92.69 192 PHE A O 1
ATOM 1404 N N . LEU A 1 193 ? -31.007 -2.681 29.816 1.00 90.75 193 LEU A N 1
ATOM 1405 C CA . LEU A 1 193 ? -31.479 -1.340 30.174 1.00 90.75 193 LEU A CA 1
ATOM 1406 C C . LEU A 1 193 ? -30.430 -0.279 29.802 1.00 90.75 193 LEU A C 1
ATOM 1408 O O . LEU A 1 193 ? -29.767 0.264 30.685 1.00 90.75 193 LEU A O 1
ATOM 1412 N N . PRO A 1 194 ? -30.215 0.001 28.503 1.00 90.81 194 PRO A N 1
ATOM 1413 C CA . PRO A 1 194 ? -29.192 0.946 28.087 1.00 90.81 194 PRO A CA 1
ATOM 1414 C C . PRO A 1 194 ? -29.651 2.396 28.293 1.00 90.81 194 PRO A C 1
ATOM 1416 O O . PRO A 1 194 ? -30.814 2.747 28.060 1.00 90.81 194 PRO A O 1
ATOM 1419 N N . ALA A 1 195 ? -28.703 3.251 28.661 1.00 89.81 195 ALA A N 1
ATOM 1420 C CA . ALA A 1 195 ? -28.862 4.699 28.674 1.00 89.81 195 ALA A CA 1
ATOM 1421 C C . ALA A 1 195 ? -28.117 5.316 27.485 1.00 89.81 195 ALA A C 1
ATOM 1423 O O . ALA A 1 195 ? -27.140 4.753 26.989 1.00 89.81 195 ALA A O 1
ATOM 1424 N N . ARG A 1 196 ? -28.594 6.467 27.006 1.00 88.44 196 ARG A N 1
ATOM 1425 C CA . ARG A 1 196 ? -27.916 7.205 25.940 1.00 88.44 196 ARG A CA 1
ATOM 1426 C C . ARG A 1 196 ? -26.819 8.066 26.562 1.00 88.44 196 ARG A C 1
ATOM 1428 O O . ARG A 1 196 ? -27.057 8.701 27.580 1.00 88.44 196 ARG A O 1
ATOM 1435 N N . GLU A 1 197 ? -25.647 8.090 25.946 1.00 86.62 197 GLU A N 1
ATOM 1436 C CA . GLU A 1 197 ? -24.536 8.969 26.320 1.00 86.62 197 GLU A CA 1
ATOM 1437 C C . GLU A 1 197 ? -24.483 10.144 25.324 1.00 86.62 197 GLU A C 1
ATOM 1439 O O . GLU A 1 197 ? -24.789 9.972 24.137 1.00 86.62 197 GLU A O 1
ATOM 1444 N N . GLU A 1 198 ? -24.174 11.347 25.802 1.00 79.88 198 GLU A N 1
ATOM 1445 C CA . GLU A 1 198 ? -23.886 12.517 24.975 1.00 79.88 198 GLU A CA 1
ATOM 1446 C C . GLU A 1 198 ? -22.414 12.519 24.534 1.00 79.88 198 GLU A C 1
ATOM 1448 O O . GLU A 1 198 ? -21.594 11.774 25.066 1.00 79.88 198 GLU A O 1
ATOM 1453 N N . LEU A 1 199 ? -22.050 13.369 23.566 1.00 67.50 199 LEU A N 1
ATOM 1454 C CA . LEU A 1 199 ? -20.704 13.386 22.965 1.00 67.50 199 LEU A CA 1
ATOM 1455 C C . LEU A 1 199 ? -19.563 13.611 23.986 1.00 67.50 199 LEU A C 1
ATOM 1457 O O . LEU A 1 199 ? -18.413 13.304 23.683 1.00 67.50 199 LEU A O 1
ATOM 1461 N N . GLY A 1 200 ? -19.878 14.158 25.167 1.00 66.56 200 GLY A N 1
ATOM 1462 C CA . GLY A 1 200 ? -18.947 14.400 26.275 1.00 66.56 200 GLY A CA 1
ATOM 1463 C C . GLY A 1 200 ? -18.853 13.277 27.316 1.00 66.56 200 GLY A C 1
ATOM 1464 O O . GLY A 1 200 ? -18.128 13.434 28.293 1.00 66.56 200 GLY A O 1
ATOM 1465 N N . GLY A 1 201 ? -19.569 12.163 27.143 1.00 67.75 201 GLY A N 1
ATOM 1466 C CA . GLY A 1 201 ? -19.572 11.060 28.109 1.00 67.75 201 GLY A CA 1
ATOM 1467 C C . GLY A 1 201 ? -20.643 11.157 29.199 1.00 67.75 201 GLY A C 1
ATOM 1468 O O . GLY A 1 201 ? -20.754 10.267 30.043 1.00 67.75 201 GLY A O 1
ATOM 1469 N N . GLU A 1 202 ? -21.439 12.226 29.191 1.00 68.56 202 GLU A N 1
ATOM 1470 C CA . GLU A 1 202 ? -22.535 12.413 30.138 1.00 68.56 202 GLU A CA 1
ATOM 1471 C C . GLU A 1 202 ? -23.762 11.598 29.733 1.00 68.56 202 GLU A C 1
ATOM 1473 O O . GLU A 1 202 ? -24.084 11.456 28.553 1.00 68.56 202 GLU A O 1
ATOM 1478 N N . LEU A 1 203 ? -24.478 11.057 30.716 1.00 67.88 203 LEU A N 1
ATOM 1479 C CA . LEU A 1 203 ? -25.710 10.326 30.449 1.00 67.88 203 LEU A CA 1
ATOM 1480 C C . LEU A 1 203 ? -26.830 11.299 30.070 1.00 67.88 203 LEU A C 1
ATOM 1482 O O . LEU A 1 203 ? -27.252 12.138 30.865 1.00 67.88 203 LEU A O 1
ATOM 1486 N N . LEU A 1 204 ? -27.378 11.115 28.872 1.00 67.31 204 LEU A N 1
ATOM 1487 C CA . LEU A 1 204 ? -28.598 11.763 28.422 1.00 67.31 204 LEU A CA 1
ATOM 1488 C C . LEU A 1 204 ? -29.805 11.142 29.125 1.00 67.31 204 LEU A C 1
ATOM 1490 O O . LEU A 1 204 ? -30.427 10.191 28.643 1.00 67.31 204 LEU A O 1
ATOM 1494 N N . LEU A 1 205 ? -30.176 11.725 30.261 1.00 62.22 205 LEU A N 1
ATOM 1495 C CA . LEU A 1 205 ? -31.458 11.468 30.902 1.00 62.22 205 LEU A CA 1
ATOM 1496 C C . LEU A 1 205 ? -32.547 12.202 30.121 1.00 62.22 205 LEU A C 1
ATOM 1498 O O . LEU A 1 205 ? -32.837 13.373 30.361 1.00 62.22 205 LEU A O 1
ATOM 1502 N N . THR A 1 206 ? -33.173 11.513 29.170 1.00 52.09 206 THR A N 1
ATOM 1503 C CA . THR A 1 206 ? -34.380 12.037 28.528 1.00 52.09 206 THR A CA 1
ATOM 1504 C C . THR A 1 206 ? -35.511 11.958 29.552 1.00 52.09 206 THR A C 1
ATOM 1506 O O . THR A 1 206 ? -36.184 10.936 29.679 1.00 52.09 206 THR A O 1
ATOM 1509 N N . ARG A 1 207 ? -35.713 13.024 30.337 1.00 44.66 207 ARG A N 1
ATOM 1510 C CA . ARG A 1 207 ? -36.983 13.214 31.043 1.00 44.66 207 ARG A CA 1
ATOM 1511 C C . ARG A 1 207 ? -38.047 13.221 29.952 1.00 44.66 207 ARG A C 1
ATOM 1513 O O . ARG A 1 207 ? -37.997 14.070 29.068 1.00 44.66 207 ARG A O 1
ATOM 1520 N N . ALA A 1 208 ? -38.953 12.245 29.975 1.00 42.44 208 ALA A N 1
ATOM 1521 C CA . ALA A 1 208 ? -40.126 12.278 29.120 1.00 42.44 208 ALA A CA 1
ATOM 1522 C C . ALA A 1 208 ? -40.848 13.588 29.434 1.00 42.44 208 ALA A C 1
ATOM 1524 O O . ALA A 1 208 ? -41.419 13.735 30.517 1.00 42.44 208 ALA A O 1
ATOM 1525 N N . GLU A 1 209 ? -40.737 14.573 28.544 1.00 43.19 209 GLU A N 1
ATOM 1526 C CA . GLU A 1 209 ? -41.549 15.766 28.676 1.00 43.19 209 GLU A CA 1
ATOM 1527 C C . GLU A 1 209 ? -43.005 15.291 28.649 1.00 43.19 209 GLU A C 1
ATOM 1529 O O . GLU A 1 209 ? -43.384 14.538 27.737 1.00 43.19 209 GLU A O 1
ATOM 1534 N N . PRO A 1 210 ? -43.828 15.654 29.651 1.00 43.78 210 PRO A N 1
ATOM 1535 C CA . PRO A 1 210 ? -45.256 15.435 29.529 1.00 43.78 210 PRO A CA 1
ATOM 1536 C C . PRO A 1 210 ? -45.658 16.109 28.223 1.00 43.78 210 PRO A C 1
ATOM 1538 O O . PRO A 1 210 ? -45.329 17.276 28.022 1.00 43.78 210 PRO A O 1
ATOM 1541 N N . HIS A 1 211 ? -46.293 15.365 27.314 1.00 44.19 211 HIS A N 1
ATOM 1542 C CA . HIS A 1 211 ? -46.803 15.918 26.066 1.00 44.19 211 HIS A CA 1
ATOM 1543 C C . HIS A 1 211 ? -47.731 17.092 26.413 1.00 44.19 211 HIS A C 1
ATOM 1545 O O . HIS A 1 211 ? -48.916 16.901 26.686 1.00 44.19 211 HIS A O 1
ATOM 1551 N N . ARG A 1 212 ? -47.198 18.318 26.443 1.00 51.97 212 ARG A N 1
ATOM 1552 C CA . ARG A 1 212 ? -48.017 19.522 26.432 1.00 51.97 212 ARG A CA 1
ATOM 1553 C C . ARG A 1 212 ? -48.679 19.531 25.067 1.00 51.97 212 ARG A C 1
ATOM 1555 O O . ARG A 1 212 ? -48.000 19.419 24.049 1.00 51.97 212 ARG A O 1
ATOM 1562 N N . ALA A 1 213 ? -50.007 19.606 25.062 1.00 48.88 213 ALA A N 1
ATOM 1563 C CA . ALA A 1 213 ? -50.780 19.763 23.842 1.00 48.88 213 ALA A CA 1
ATOM 1564 C C . ALA A 1 213 ? -50.138 20.858 22.974 1.00 48.88 213 ALA A C 1
ATOM 1566 O O . ALA A 1 213 ? -49.844 21.944 23.478 1.00 48.88 213 ALA A O 1
ATOM 1567 N N . ASN A 1 214 ? -49.886 20.549 21.697 1.00 41.66 214 ASN A N 1
ATOM 1568 C CA . ASN A 1 214 ? -49.294 21.494 20.753 1.00 41.66 214 ASN A CA 1
ATOM 1569 C C . ASN A 1 214 ? -50.041 22.838 20.831 1.00 41.66 214 ASN A C 1
ATOM 1571 O O . ASN A 1 214 ? -51.269 22.845 20.672 1.00 41.66 214 ASN A O 1
ATOM 1575 N N . PRO A 1 215 ? -49.348 23.972 21.038 1.00 50.50 215 PRO A N 1
ATOM 1576 C CA . PRO A 1 215 ? -49.977 25.274 20.903 1.00 50.50 215 PRO A CA 1
ATOM 1577 C C . PRO A 1 215 ? -50.526 25.377 19.479 1.00 50.50 215 PRO A C 1
ATOM 1579 O O . PRO A 1 215 ? -49.806 25.113 18.512 1.00 50.50 215 PRO A O 1
ATOM 1582 N N . ARG A 1 216 ? -51.810 25.734 19.334 1.00 51.44 216 ARG A N 1
ATOM 1583 C CA . ARG A 1 216 ? -52.377 26.085 18.024 1.00 51.44 216 ARG A CA 1
ATOM 1584 C C . ARG A 1 216 ? -51.453 27.125 17.374 1.00 51.44 216 ARG A C 1
ATOM 1586 O O . ARG A 1 216 ? -51.150 28.120 18.034 1.00 51.44 216 ARG A O 1
ATOM 1593 N N . PRO A 1 217 ? -51.010 26.936 16.119 1.00 48.12 217 PRO A N 1
ATOM 1594 C CA . PRO A 1 217 ? -50.207 27.949 15.452 1.00 48.12 217 PRO A CA 1
ATOM 1595 C C . PRO A 1 217 ? -51.014 29.256 15.371 1.00 48.12 217 PRO A C 1
ATOM 1597 O O . PRO A 1 217 ? -52.213 29.204 15.068 1.00 48.12 217 PRO A O 1
ATOM 1600 N N . PRO A 1 218 ? -50.404 30.421 15.653 1.00 49.56 218 PRO A N 1
ATOM 1601 C CA . PRO A 1 218 ? -51.091 31.696 15.529 1.00 49.56 218 PRO A CA 1
ATOM 1602 C C . PRO A 1 218 ? -51.512 31.886 14.069 1.00 49.56 218 PRO A C 1
ATOM 1604 O O . PRO A 1 218 ? -50.690 31.801 13.155 1.00 49.56 218 PRO A O 1
ATOM 1607 N N . SER A 1 219 ? -52.808 32.114 13.843 1.00 52.19 219 SER A N 1
ATOM 1608 C CA . SER A 1 219 ? -53.327 32.450 12.519 1.00 52.19 219 SER A CA 1
ATOM 1609 C C . SER A 1 219 ? -52.584 33.678 12.004 1.00 52.19 219 SER A C 1
ATOM 1611 O O . SER A 1 219 ? -52.563 34.702 12.689 1.00 52.19 219 SER A O 1
ATOM 1613 N N . SER A 1 220 ? -51.995 33.593 10.811 1.00 50.44 220 SER A N 1
ATOM 1614 C CA . SER A 1 220 ? -51.394 34.739 10.131 1.00 50.44 220 SER A CA 1
ATOM 1615 C C . SER A 1 220 ? -52.400 35.891 10.112 1.00 50.44 220 SER A C 1
ATOM 1617 O O . SER A 1 220 ? -53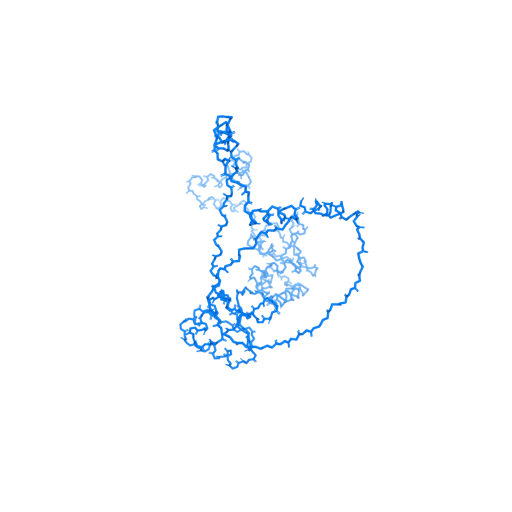.437 35.794 9.446 1.00 50.44 220 SER A O 1
ATOM 1619 N N . ALA A 1 221 ? -52.122 36.954 10.869 1.00 55.97 221 ALA A N 1
ATOM 1620 C CA . ALA A 1 221 ? -52.937 38.155 10.875 1.00 55.97 221 ALA A CA 1
ATOM 1621 C C . ALA A 1 221 ? -53.023 38.678 9.435 1.00 55.97 221 ALA A C 1
ATOM 1623 O O . ALA A 1 221 ? -52.020 39.074 8.839 1.00 55.97 221 ALA A O 1
ATOM 1624 N N . ARG A 1 222 ? -54.223 38.623 8.845 1.00 50.06 222 ARG A N 1
ATOM 1625 C CA . ARG A 1 222 ? -54.496 39.297 7.575 1.00 50.06 222 ARG A CA 1
ATOM 1626 C C . ARG A 1 222 ? -54.225 40.782 7.789 1.00 50.06 222 ARG A C 1
ATOM 1628 O O . ARG A 1 222 ? -54.782 41.386 8.701 1.00 50.06 222 ARG A O 1
ATOM 1635 N N . ARG A 1 223 ? -53.368 41.352 6.943 1.00 47.50 223 ARG A N 1
ATOM 1636 C CA . ARG A 1 223 ? -53.135 42.796 6.858 1.00 47.50 223 ARG A CA 1
ATOM 1637 C C . ARG A 1 223 ? -54.499 43.503 6.726 1.00 47.50 223 ARG A C 1
ATOM 1639 O O . ARG A 1 223 ? -55.249 43.115 5.826 1.00 47.50 223 ARG A O 1
ATOM 1646 N N . PRO A 1 224 ? -54.852 44.470 7.594 1.00 54.44 224 PRO A N 1
ATOM 1647 C CA . PRO A 1 224 ? -56.135 45.158 7.497 1.00 54.44 224 PRO A CA 1
ATOM 1648 C C . PRO A 1 224 ? -56.237 45.875 6.149 1.00 54.44 224 PRO A C 1
ATOM 1650 O O . PRO A 1 224 ? -55.334 46.622 5.774 1.00 54.44 224 PRO A O 1
ATOM 1653 N N . VAL A 1 225 ? -57.306 45.601 5.404 1.00 64.06 225 VAL A N 1
ATOM 1654 C CA . VAL A 1 225 ? -57.682 46.370 4.213 1.00 64.06 225 VAL A CA 1
ATOM 1655 C C . VAL A 1 225 ? -58.335 47.654 4.716 1.00 64.06 225 VAL A C 1
ATOM 1657 O O . VAL A 1 225 ? -59.224 47.583 5.565 1.00 64.06 225 VAL A O 1
ATOM 1660 N N . GLU A 1 226 ? -57.874 48.813 4.250 1.00 65.62 226 GLU A N 1
ATOM 1661 C CA . GLU A 1 226 ? -58.478 50.092 4.633 1.00 65.62 226 GLU A CA 1
ATOM 1662 C C . GLU A 1 226 ? -59.914 50.182 4.079 1.00 65.62 226 GLU A C 1
ATOM 1664 O O . GLU A 1 226 ? -60.118 49.925 2.888 1.00 65.62 226 GLU A O 1
ATOM 1669 N N . PRO A 1 227 ? -60.917 50.486 4.926 1.00 69.06 227 PRO A N 1
ATOM 1670 C CA . PRO A 1 227 ? -62.316 50.539 4.516 1.00 69.06 227 PRO A CA 1
ATOM 1671 C C . PRO A 1 227 ? -62.581 51.737 3.603 1.00 69.06 227 PRO A C 1
ATOM 1673 O O . PRO A 1 227 ? -62.021 52.817 3.784 1.00 69.06 227 PRO A O 1
ATOM 1676 N N . SER A 1 228 ? -63.472 51.546 2.635 1.00 69.94 228 SER A N 1
ATOM 1677 C CA . SER A 1 228 ? -63.856 52.590 1.684 1.00 69.94 228 SER A CA 1
ATOM 1678 C C . SER A 1 228 ? -64.713 53.682 2.341 1.00 69.94 228 SER A C 1
ATOM 1680 O O . SER A 1 228 ? -65.420 53.441 3.324 1.00 69.94 228 SER A O 1
ATOM 1682 N N . ASP A 1 229 ? -64.722 54.886 1.762 1.00 65.94 229 ASP A N 1
ATOM 1683 C CA . ASP A 1 229 ? -65.473 56.043 2.283 1.00 65.94 229 ASP A CA 1
ATOM 1684 C C . ASP A 1 229 ? -66.978 55.768 2.478 1.00 65.94 229 ASP A C 1
ATOM 1686 O O . ASP A 1 229 ? -67.618 56.331 3.371 1.00 65.94 229 ASP A O 1
ATOM 1690 N N . ALA A 1 230 ? -67.554 54.856 1.688 1.00 65.94 230 ALA A N 1
ATOM 1691 C CA . ALA A 1 230 ? -68.946 54.434 1.823 1.00 65.94 230 ALA A CA 1
ATOM 1692 C C . ALA A 1 230 ? -69.195 53.598 3.096 1.00 65.94 230 ALA A C 1
ATOM 1694 O O . ALA A 1 230 ? -70.239 53.737 3.739 1.00 65.94 230 ALA A O 1
ATOM 1695 N N . GLU A 1 231 ? -68.233 52.765 3.496 1.00 67.50 231 GLU A N 1
ATOM 1696 C CA . GLU A 1 231 ? -68.306 51.930 4.702 1.00 67.50 231 GLU A CA 1
ATOM 1697 C C . GLU A 1 231 ? -68.094 52.770 5.966 1.00 67.50 231 GLU A C 1
ATOM 1699 O O . GLU A 1 231 ? -68.812 52.602 6.957 1.00 67.50 231 GLU A O 1
ATOM 1704 N N . LEU A 1 232 ? -67.192 53.755 5.904 1.00 68.62 232 LEU A N 1
ATOM 1705 C CA . LEU A 1 232 ? -67.017 54.753 6.962 1.00 68.62 232 LEU A CA 1
ATOM 1706 C C . LEU A 1 232 ? -68.293 55.586 7.166 1.00 68.62 232 LEU A C 1
ATOM 1708 O O . LEU A 1 232 ? -68.731 55.784 8.303 1.00 68.62 232 LEU A O 1
ATOM 1712 N N . ALA A 1 233 ? -68.953 56.017 6.086 1.00 67.12 233 ALA A N 1
ATOM 1713 C CA . ALA A 1 233 ? -70.210 56.761 6.172 1.00 67.12 233 ALA A CA 1
ATOM 1714 C C . ALA A 1 233 ? -71.351 55.937 6.809 1.00 67.12 233 ALA A C 1
ATOM 1716 O O . ALA A 1 233 ? -72.136 56.470 7.604 1.00 67.12 233 ALA A O 1
ATOM 1717 N N . ALA A 1 234 ? -71.423 54.634 6.518 1.00 65.75 234 ALA A N 1
ATOM 1718 C CA . ALA A 1 234 ? -72.401 53.725 7.116 1.00 65.75 234 ALA A CA 1
ATOM 1719 C C . ALA A 1 234 ? -72.137 53.486 8.616 1.00 65.75 234 ALA A C 1
ATOM 1721 O O . ALA A 1 234 ? -73.072 53.532 9.422 1.00 65.75 234 ALA A O 1
ATOM 1722 N N . ALA A 1 235 ? -70.871 53.321 9.012 1.00 68.19 235 ALA A N 1
ATOM 1723 C CA . ALA A 1 235 ? -70.475 53.169 10.412 1.00 68.19 235 ALA A CA 1
ATOM 1724 C C . ALA A 1 235 ? -70.774 54.433 11.241 1.00 68.19 235 ALA A C 1
ATOM 1726 O O . ALA A 1 235 ? -71.312 54.346 12.349 1.00 68.19 235 ALA A O 1
ATOM 1727 N N . VAL A 1 236 ? -70.524 55.624 10.684 1.00 73.00 236 VAL A N 1
ATOM 1728 C CA . VAL A 1 236 ? -70.853 56.904 11.336 1.00 73.00 236 VAL A CA 1
ATOM 1729 C C . VAL A 1 236 ? -72.369 57.084 11.491 1.00 73.00 236 VAL A C 1
ATOM 1731 O O . VAL A 1 236 ? -72.825 57.582 12.523 1.00 73.00 236 VAL A O 1
ATOM 1734 N N . GLN A 1 237 ? -73.182 56.644 10.523 1.00 66.44 237 GLN A N 1
ATOM 1735 C CA . GLN A 1 237 ? -74.641 56.647 10.683 1.00 66.44 237 GLN A CA 1
ATOM 1736 C C . GLN A 1 237 ? -75.133 55.646 11.739 1.00 66.44 237 GLN A C 1
ATOM 1738 O O . GLN A 1 237 ? -76.098 55.949 12.442 1.00 66.44 237 GLN A O 1
ATOM 1743 N N . ALA A 1 238 ? -74.489 54.486 11.885 1.00 62.53 238 ALA A N 1
ATOM 1744 C CA . ALA A 1 238 ? -74.828 53.505 12.917 1.00 62.53 238 ALA A CA 1
ATOM 1745 C C . ALA A 1 238 ? -74.492 54.019 14.332 1.00 62.53 238 ALA A C 1
ATOM 1747 O O . ALA A 1 238 ? -75.335 53.950 15.226 1.00 62.53 238 ALA A O 1
ATOM 1748 N N . LEU A 1 239 ? -73.328 54.654 14.514 1.00 65.00 239 LEU A N 1
ATOM 1749 C CA . LEU A 1 239 ? -72.931 55.297 15.776 1.00 65.00 239 LEU A CA 1
ATOM 1750 C C . LEU A 1 239 ? -73.835 56.479 16.160 1.00 65.00 239 LEU A C 1
ATOM 1752 O O . LEU A 1 239 ? -74.143 56.665 17.335 1.00 65.00 239 LEU A O 1
ATOM 1756 N N . ARG A 1 240 ? -74.320 57.258 15.182 1.00 66.19 240 ARG A N 1
ATOM 1757 C CA . ARG A 1 240 ? -75.292 58.340 15.433 1.00 66.19 240 ARG A CA 1
ATOM 1758 C C . ARG A 1 240 ? -76.697 57.828 15.777 1.00 66.19 240 ARG A C 1
ATOM 1760 O O . ARG A 1 240 ? -77.452 58.560 16.410 1.00 66.19 240 ARG A O 1
ATOM 1767 N N . ARG A 1 241 ? -77.050 56.592 15.396 1.00 58.38 241 ARG A N 1
ATOM 1768 C CA . ARG A 1 241 ? -78.328 55.942 15.754 1.00 58.38 241 ARG A CA 1
ATOM 1769 C C . ARG A 1 241 ? -78.277 55.197 17.096 1.00 58.38 241 ARG A C 1
ATOM 1771 O O . ARG A 1 241 ? -79.325 54.993 17.698 1.00 58.38 241 ARG A O 1
ATOM 1778 N N . GLY A 1 242 ? -77.089 54.842 17.586 1.00 54.91 242 GLY A N 1
ATOM 1779 C CA . GLY A 1 242 ? -76.882 54.039 18.797 1.00 54.91 242 GLY A CA 1
ATOM 1780 C C . GLY A 1 242 ? -76.364 54.801 20.021 1.00 54.91 242 GLY A C 1
ATOM 1781 O O . GLY A 1 242 ? -75.501 54.279 20.716 1.00 54.91 242 GLY A O 1
ATOM 1782 N N . ARG A 1 243 ? -76.843 56.025 20.301 1.00 50.38 243 ARG A N 1
ATOM 1783 C CA . ARG A 1 243 ? -76.464 56.759 21.527 1.00 50.38 243 ARG A CA 1
ATOM 1784 C C . ARG A 1 243 ? -77.681 57.220 22.327 1.00 50.38 243 ARG A C 1
ATOM 1786 O O . ARG A 1 243 ? -78.123 58.359 22.212 1.00 50.38 243 ARG A O 1
ATOM 1793 N N . ARG A 1 244 ? -78.192 56.319 23.163 1.00 49.19 244 ARG A N 1
ATOM 1794 C CA . ARG A 1 244 ? -79.052 56.601 24.320 1.00 49.19 244 ARG A CA 1
ATOM 1795 C C . ARG A 1 244 ? -78.714 55.574 25.393 1.00 49.19 244 ARG A C 1
ATOM 1797 O O . ARG A 1 244 ? -79.276 54.495 25.367 1.00 49.19 244 ARG A O 1
ATOM 1804 N N . ASP A 1 245 ? -77.692 55.884 26.183 1.00 49.41 245 ASP A N 1
ATOM 1805 C CA . ASP A 1 245 ? -77.596 55.627 27.626 1.00 49.41 245 ASP A CA 1
ATOM 1806 C C . ASP A 1 245 ? -76.219 56.113 28.122 1.00 49.41 245 ASP A C 1
ATOM 1808 O O . ASP A 1 245 ? -75.230 56.029 27.382 1.00 49.41 245 ASP A O 1
ATOM 1812 N N . PRO A 1 246 ? -76.124 56.721 29.318 1.00 55.44 246 PRO A N 1
ATOM 1813 C CA . PRO A 1 246 ? -74.837 57.086 29.902 1.00 55.44 246 PRO A CA 1
ATOM 1814 C C . PRO A 1 246 ? -74.044 55.823 30.294 1.00 55.44 246 PRO A C 1
ATOM 1816 O O . PRO A 1 246 ? -74.645 54.823 30.686 1.00 55.44 246 PRO A O 1
ATOM 1819 N N . PRO A 1 247 ? -72.700 55.846 30.190 1.00 58.41 247 PRO A N 1
ATOM 1820 C CA . PRO A 1 247 ? -71.875 54.651 30.346 1.00 58.41 247 PRO A CA 1
ATOM 1821 C C . PRO A 1 247 ? -71.969 54.071 31.759 1.00 58.41 247 PRO A C 1
ATOM 1823 O O . PRO A 1 247 ? -71.910 54.808 32.750 1.00 58.41 247 PRO A O 1
ATOM 1826 N N . SER A 1 248 ? -72.061 52.743 31.837 1.00 59.47 248 SER A N 1
ATOM 1827 C CA . SER A 1 248 ? -72.090 52.002 33.096 1.00 59.47 248 SER A CA 1
ATOM 1828 C C . SER A 1 248 ? -70.773 52.169 33.869 1.00 59.47 248 SER A C 1
ATOM 1830 O O . SER A 1 248 ? -69.724 52.465 33.291 1.00 59.47 248 SER A O 1
ATOM 1832 N N . LEU A 1 249 ? -70.792 51.945 35.188 1.00 55.88 249 LEU A N 1
ATOM 1833 C CA . LEU A 1 249 ? -69.598 52.047 36.046 1.00 55.88 249 LEU A CA 1
ATOM 1834 C C . LEU A 1 249 ? -68.447 51.137 35.556 1.00 55.88 249 LEU A C 1
ATOM 1836 O O . LEU A 1 249 ? -67.271 51.453 35.724 1.00 55.88 249 LEU A O 1
ATOM 1840 N N . ARG A 1 250 ? -68.796 50.024 34.896 1.00 58.25 250 ARG A N 1
ATOM 1841 C CA . ARG A 1 250 ? -67.864 49.047 34.316 1.00 58.25 250 ARG A CA 1
ATOM 1842 C C . ARG A 1 250 ? -67.102 49.627 33.117 1.00 58.25 250 ARG A C 1
ATOM 1844 O O . ARG A 1 250 ? -65.891 49.440 33.023 1.00 58.25 250 ARG A O 1
ATOM 1851 N N . ASP A 1 251 ? -67.779 50.402 32.270 1.00 59.19 251 ASP A N 1
ATOM 1852 C CA . ASP A 1 251 ? -67.181 51.066 31.102 1.00 59.19 251 ASP A CA 1
ATOM 1853 C C . ASP A 1 251 ? -66.257 52.221 31.517 1.00 59.19 251 ASP A C 1
ATOM 1855 O O . ASP A 1 251 ? -65.197 52.426 30.926 1.00 59.19 251 ASP A O 1
ATOM 1859 N N . GLN A 1 252 ? -66.606 52.934 32.595 1.00 63.94 252 GLN A N 1
ATOM 1860 C CA . GLN A 1 252 ? -65.759 53.983 33.179 1.00 63.94 252 GLN A CA 1
ATOM 1861 C C . GLN A 1 252 ? -64.470 53.401 33.794 1.00 63.94 252 GLN A C 1
ATOM 1863 O O . GLN A 1 252 ? -63.383 53.970 33.655 1.00 63.94 252 GLN A O 1
ATOM 1868 N N . LEU A 1 253 ? -64.559 52.223 34.417 1.00 61.88 253 LEU A N 1
ATOM 1869 C CA . LEU A 1 253 ? -63.406 51.506 34.970 1.00 61.88 253 LEU A CA 1
ATOM 1870 C C . LEU A 1 253 ? -62.500 50.907 33.882 1.00 61.88 253 LEU A C 1
ATOM 1872 O O . LEU A 1 253 ? -61.279 50.940 34.028 1.00 61.88 253 LEU A O 1
ATOM 1876 N N . LEU A 1 254 ? -63.061 50.433 32.767 1.00 59.19 254 LEU A N 1
ATOM 1877 C CA . LEU A 1 254 ? -62.287 49.981 31.603 1.00 59.19 254 LEU A CA 1
ATOM 1878 C C . LEU A 1 254 ? -61.535 51.137 30.928 1.00 59.19 254 LEU A C 1
ATOM 1880 O O . LEU A 1 254 ? -60.340 51.017 30.658 1.00 59.19 254 LEU A O 1
ATOM 1884 N N . LEU A 1 255 ? -62.192 52.285 30.732 1.00 59.53 255 LEU A N 1
ATOM 1885 C CA . LEU A 1 255 ? -61.568 53.477 30.147 1.00 59.53 255 LEU A CA 1
ATOM 1886 C C . LEU A 1 255 ? -60.438 54.044 31.023 1.00 59.53 255 LEU A C 1
ATOM 1888 O O . LEU A 1 255 ? -59.386 54.408 30.500 1.00 59.53 255 LEU A O 1
ATOM 1892 N N . SER A 1 256 ? -60.603 54.063 32.350 1.00 62.47 256 SER A N 1
ATOM 1893 C CA . SER A 1 256 ? -59.552 54.537 33.269 1.00 62.47 256 SER A CA 1
ATOM 1894 C C . SER A 1 256 ? -58.327 53.614 33.360 1.00 62.47 256 SER A C 1
ATOM 1896 O O . SER A 1 256 ? -57.243 54.087 33.700 1.00 62.47 256 SER A O 1
ATOM 1898 N N . ARG A 1 257 ? -58.472 52.320 33.040 1.00 58.12 257 ARG A N 1
ATOM 1899 C CA . ARG A 1 257 ? -57.367 51.342 32.994 1.00 58.12 257 ARG A CA 1
ATOM 1900 C C . ARG A 1 257 ? -56.644 51.320 31.651 1.00 58.12 257 ARG A C 1
ATOM 1902 O O . ARG A 1 257 ? -55.417 51.258 31.631 1.00 58.12 257 ARG A O 1
ATOM 1909 N N . LEU A 1 258 ? -57.379 51.467 30.547 1.00 59.94 258 LEU A N 1
ATOM 1910 C CA . LEU A 1 258 ? -56.791 51.617 29.212 1.00 59.94 258 LEU A CA 1
ATOM 1911 C C . LEU A 1 258 ? -55.965 52.909 29.096 1.00 59.94 258 LEU A C 1
ATOM 1913 O O . LEU A 1 258 ? -54.901 52.894 28.487 1.00 59.94 258 LEU A O 1
ATOM 1917 N N . ALA A 1 259 ? -56.388 53.995 29.753 1.00 60.41 259 ALA A N 1
ATOM 1918 C CA . ALA A 1 259 ? -55.619 55.242 29.825 1.00 60.41 259 ALA A CA 1
ATOM 1919 C C . ALA A 1 259 ? -54.290 55.121 30.606 1.00 60.41 259 ALA A C 1
ATOM 1921 O O . ALA A 1 259 ? -53.419 55.968 30.445 1.00 60.41 259 ALA A O 1
ATOM 1922 N N . ARG A 1 260 ? -54.118 54.072 31.428 1.00 60.34 260 ARG A N 1
ATOM 1923 C CA . ARG A 1 260 ? -52.878 53.762 32.171 1.00 60.34 260 ARG A CA 1
ATOM 1924 C C . ARG A 1 260 ? -52.076 52.605 31.556 1.00 60.34 260 ARG A C 1
ATOM 1926 O O . ARG A 1 260 ? -51.170 52.086 32.198 1.00 60.34 260 ARG A O 1
ATOM 1933 N N . GLY A 1 261 ? -52.425 52.166 30.342 1.00 49.72 261 GLY A N 1
ATOM 1934 C CA . GLY A 1 261 ? -51.663 51.159 29.595 1.00 49.72 261 GLY A CA 1
ATOM 1935 C C . GLY A 1 261 ? -51.715 49.727 30.145 1.00 49.72 261 GLY A C 1
ATOM 1936 O O . GLY A 1 261 ? -50.848 48.927 29.807 1.00 49.72 261 GLY A O 1
ATOM 1937 N N . GLN A 1 262 ? -52.710 49.367 30.966 1.00 56.00 262 GLN A N 1
ATOM 1938 C CA . GLN A 1 262 ? -52.851 48.005 31.504 1.00 56.00 262 GLN A CA 1
ATOM 1939 C C . GLN A 1 262 ? 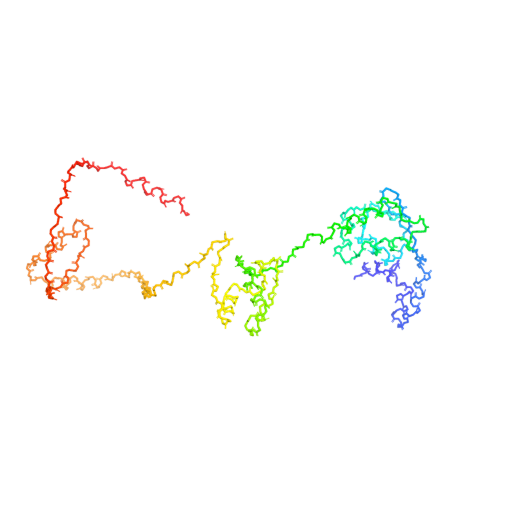-53.946 47.197 30.775 1.00 56.00 262 GLN A C 1
ATOM 1941 O O . GLN A 1 262 ? -55.027 47.740 30.521 1.00 56.00 262 GLN A O 1
ATOM 1946 N N . PRO A 1 263 ? -53.729 45.900 30.464 1.00 42.59 263 PRO A N 1
ATOM 1947 C CA . PRO A 1 263 ? -54.765 45.047 29.884 1.00 42.59 263 PRO A CA 1
ATOM 1948 C C . PRO A 1 263 ? -55.830 44.627 30.925 1.00 42.59 263 PRO A C 1
ATOM 1950 O O . PRO A 1 263 ? -55.526 44.512 32.115 1.00 42.59 263 PRO A O 1
ATOM 1953 N N . PRO A 1 264 ? -57.088 44.384 30.506 1.00 44.22 264 PRO A N 1
ATOM 1954 C CA . PRO A 1 264 ? -58.166 43.946 31.393 1.00 44.22 264 PRO A CA 1
ATOM 1955 C C . PRO A 1 264 ? -58.017 42.467 31.784 1.00 44.22 264 PRO A C 1
ATOM 1957 O O . PRO A 1 264 ? -57.711 41.629 30.941 1.00 44.22 264 PRO A O 1
ATOM 1960 N N . VAL A 1 265 ? -58.279 42.131 33.051 1.00 47.41 265 VAL A N 1
ATOM 1961 C CA . VAL A 1 265 ? -58.367 40.736 33.516 1.00 47.41 265 VAL A CA 1
ATOM 1962 C C . VAL A 1 265 ? -59.836 40.309 33.500 1.00 47.41 265 VAL A C 1
ATOM 1964 O O . VAL A 1 265 ? -60.673 40.976 34.115 1.00 47.41 265 VAL A O 1
ATOM 1967 N N . GLU A 1 266 ? -60.157 39.212 32.809 1.00 43.19 266 GLU A N 1
ATOM 1968 C CA . GLU A 1 266 ? -61.441 38.524 32.971 1.00 43.19 266 GLU A CA 1
ATOM 1969 C C . GLU A 1 266 ? -61.487 37.893 34.370 1.00 43.19 266 GLU A C 1
ATOM 1971 O O . GLU A 1 266 ? -60.852 36.877 34.641 1.00 43.19 266 GLU A O 1
ATOM 1976 N N . LEU A 1 267 ? -62.219 38.534 35.282 1.00 39.84 267 LEU A N 1
ATOM 1977 C CA . LEU A 1 267 ? -62.667 37.918 36.526 1.00 39.84 267 LEU A CA 1
ATOM 1978 C C . LEU A 1 267 ? -63.787 36.939 36.163 1.00 39.84 267 LEU A C 1
ATOM 1980 O O . LEU A 1 267 ? -64.887 37.365 35.808 1.00 39.84 267 LEU A O 1
ATOM 1984 N N . PHE A 1 268 ? -63.472 35.645 36.194 1.00 31.42 268 PHE A N 1
ATOM 1985 C CA . PHE A 1 268 ? -64.465 34.579 36.121 1.00 31.42 268 PHE A CA 1
ATOM 1986 C C . PHE A 1 268 ? -65.368 34.608 37.362 1.00 31.42 268 PHE A C 1
ATOM 1988 O O . PHE A 1 268 ? -64.903 34.853 38.477 1.00 31.42 268 PHE A O 1
ATOM 1995 N N . ASP A 1 269 ? -66.658 34.376 37.114 1.00 34.41 269 ASP A N 1
ATOM 1996 C CA . ASP A 1 269 ? -67.747 34.271 38.088 1.00 34.41 269 ASP A CA 1
ATOM 1997 C C . ASP A 1 269 ? -67.486 33.147 39.100 1.00 34.41 269 ASP A C 1
ATOM 1999 O O . ASP A 1 269 ? -67.052 32.052 38.735 1.00 34.41 269 ASP A O 1
ATOM 2003 N N . GLY A 1 270 ? -67.751 33.429 40.375 1.00 31.42 270 GLY A N 1
ATOM 2004 C CA . GLY A 1 270 ? -67.564 32.494 41.479 1.00 31.42 270 GLY A CA 1
ATOM 2005 C C . GLY A 1 270 ? -68.784 31.610 41.749 1.00 31.42 270 GLY A C 1
ATOM 2006 O O . GLY A 1 270 ? -69.903 32.103 41.703 1.00 31.42 270 GLY A O 1
ATOM 2007 N N . THR A 1 271 ? -68.510 30.344 42.081 1.00 31.08 271 THR A N 1
ATOM 2008 C CA . THR A 1 271 ? -69.253 29.355 42.911 1.00 31.08 271 THR A CA 1
ATOM 2009 C C . THR A 1 271 ? -68.322 28.121 42.948 1.00 31.08 271 THR A C 1
ATOM 2011 O O . THR A 1 271 ? -67.934 27.673 41.873 1.00 31.08 271 THR A O 1
ATOM 2014 N N . ASP A 1 272 ? -67.809 27.523 44.025 1.00 31.09 272 ASP A N 1
ATOM 2015 C CA . ASP A 1 272 ? -68.148 27.460 45.447 1.00 31.09 272 ASP A CA 1
ATOM 2016 C C . ASP A 1 272 ? -66.882 27.148 46.288 1.00 31.09 272 ASP A C 1
ATOM 2018 O O . ASP A 1 272 ? -65.859 26.697 45.769 1.00 31.09 272 ASP A O 1
ATOM 2022 N N . PHE A 1 273 ? -66.989 27.438 47.586 1.00 32.41 273 PHE A N 1
ATOM 2023 C CA . PHE A 1 273 ? -66.008 27.347 48.676 1.00 32.41 273 PHE A CA 1
ATOM 2024 C C . PHE A 1 273 ? -65.669 25.908 49.123 1.00 32.41 273 PHE A C 1
ATOM 2026 O O . PHE A 1 273 ? -66.504 25.022 48.997 1.00 32.41 273 PHE A O 1
ATOM 2033 N N . ASP A 1 274 ? -64.494 25.720 49.746 1.00 29.92 274 ASP A N 1
ATOM 2034 C CA . ASP A 1 274 ? -64.422 25.201 51.126 1.00 29.92 274 ASP A CA 1
ATOM 2035 C C . ASP A 1 274 ? -63.049 25.470 51.784 1.00 29.92 274 ASP A C 1
ATOM 2037 O O . ASP A 1 274 ? -61.998 25.034 51.319 1.00 29.92 274 ASP A O 1
ATOM 2041 N N . ASP A 1 275 ? -63.132 26.240 52.870 1.00 30.70 275 ASP A N 1
ATOM 2042 C CA . ASP A 1 275 ? -62.415 26.157 54.144 1.00 30.70 275 ASP A CA 1
ATOM 2043 C C . ASP A 1 275 ? -60.867 26.157 54.273 1.00 30.70 275 ASP A C 1
ATOM 2045 O O . ASP A 1 275 ? -60.165 25.179 54.031 1.00 30.70 275 ASP A O 1
ATOM 2049 N N . VAL A 1 276 ? -60.431 27.252 54.924 1.00 29.95 276 VAL A N 1
ATOM 2050 C CA . VAL A 1 276 ? -59.664 27.306 56.193 1.00 29.95 276 VAL A CA 1
ATOM 2051 C C . VAL A 1 276 ? -58.151 27.559 56.131 1.00 29.95 276 VAL A C 1
ATOM 2053 O O . VAL A 1 276 ? -57.378 26.733 55.669 1.00 29.95 276 VAL A O 1
ATOM 2056 N N . ASN A 1 277 ? -57.816 28.704 56.754 1.00 26.20 277 ASN A N 1
ATOM 2057 C CA . ASN A 1 277 ? -56.613 29.122 57.490 1.00 26.20 277 ASN A CA 1
ATOM 2058 C C . ASN A 1 277 ? -55.253 28.886 56.806 1.00 26.20 277 ASN A C 1
ATOM 2060 O O . ASN A 1 277 ? -54.896 27.795 56.400 1.00 26.20 277 ASN A O 1
ATOM 2064 N N . ASP A 1 278 ? -54.378 29.872 56.697 1.00 29.62 278 ASP A N 1
ATOM 2065 C CA . ASP A 1 278 ? -53.928 30.707 57.794 1.00 29.62 278 ASP A CA 1
ATOM 2066 C C . ASP A 1 278 ? -53.123 31.871 57.225 1.00 29.62 278 ASP A C 1
ATOM 2068 O O . ASP A 1 278 ? -52.691 31.888 56.070 1.00 29.62 278 ASP A O 1
ATOM 2072 N N . VAL A 1 279 ? -52.950 32.850 58.089 1.00 28.81 279 VAL A N 1
ATOM 2073 C CA . VAL A 1 279 ? -52.279 34.114 57.852 1.00 28.81 279 VAL A CA 1
ATOM 2074 C C . VAL A 1 279 ? -50.770 33.903 57.956 1.00 28.81 279 VAL A C 1
ATOM 2076 O O . VAL A 1 279 ? -50.326 33.209 58.859 1.00 28.81 279 VAL A O 1
ATOM 2079 N N . ASP A 1 280 ? -49.990 34.578 57.111 1.00 28.02 280 ASP A N 1
ATOM 2080 C CA . ASP A 1 280 ? -48.796 35.267 57.607 1.00 28.02 280 ASP A CA 1
ATOM 2081 C C . ASP A 1 280 ? -48.542 36.547 56.798 1.00 28.02 280 ASP A C 1
ATOM 2083 O O . ASP A 1 280 ? -48.260 36.555 55.599 1.00 28.02 280 ASP A O 1
ATOM 2087 N N . TYR A 1 281 ? -48.725 37.649 57.520 1.00 27.62 281 TYR A N 1
ATOM 2088 C CA . TYR A 1 281 ? -48.285 39.012 57.237 1.00 27.62 281 TYR A CA 1
ATOM 2089 C C . TYR A 1 281 ? -46.758 39.055 57.477 1.00 27.62 281 TYR A C 1
ATOM 2091 O O . TYR A 1 281 ? -46.261 38.344 58.344 1.00 27.62 281 TYR A O 1
ATOM 2099 N N . VAL A 1 282 ? -45.943 39.761 56.692 1.00 28.20 282 VAL A N 1
ATOM 2100 C CA . VAL A 1 282 ? -45.270 41.067 56.948 1.00 28.20 282 VAL A CA 1
ATOM 2101 C C . VAL A 1 282 ? -44.033 40.987 56.002 1.00 28.20 282 VAL A C 1
ATOM 2103 O O . VAL A 1 282 ? -43.430 39.923 55.910 1.00 28.20 282 VAL A O 1
ATOM 2106 N N . ASP A 1 283 ? -43.621 41.950 55.176 1.00 26.20 283 ASP A N 1
ATOM 2107 C CA . ASP A 1 283 ? -43.308 43.346 55.473 1.00 26.20 283 ASP A CA 1
ATOM 2108 C C . ASP A 1 283 ? -43.248 44.197 54.191 1.00 26.20 283 ASP A C 1
ATOM 2110 O O . ASP A 1 283 ? -42.733 43.757 53.160 1.00 26.20 283 ASP A O 1
ATOM 2114 N N . CYS A 1 284 ? -43.706 45.443 54.294 1.00 29.22 284 CYS A N 1
ATOM 2115 C CA . CYS A 1 284 ? -43.494 46.492 53.303 1.00 29.22 284 CYS A CA 1
ATOM 2116 C C . CYS A 1 284 ? -42.429 47.449 53.849 1.00 29.22 284 CYS A C 1
ATOM 2118 O O . CYS A 1 284 ? -42.719 48.257 54.728 1.00 29.22 284 CYS A O 1
ATOM 2120 N N . GLY A 1 285 ? -41.219 47.406 53.290 1.00 26.75 285 GLY A N 1
ATOM 2121 C CA . GLY A 1 285 ? -40.185 48.416 53.512 1.00 26.75 285 GLY A CA 1
ATOM 2122 C C . GLY A 1 285 ? -40.129 49.405 52.350 1.00 26.75 285 GLY A C 1
ATOM 2123 O O . GLY A 1 285 ? -39.754 49.033 51.243 1.00 26.75 285 GLY A O 1
ATOM 2124 N N . ALA A 1 286 ? -40.531 50.645 52.620 1.00 30.17 286 ALA A N 1
ATOM 2125 C CA . ALA A 1 286 ? -40.528 51.795 51.719 1.00 30.17 286 ALA A CA 1
ATOM 2126 C C . ALA A 1 286 ? -39.114 52.291 51.347 1.00 30.17 286 ALA A C 1
ATOM 2128 O O . ALA A 1 286 ? -38.175 52.122 52.126 1.00 30.17 286 ALA A O 1
ATOM 2129 N N . GLY A 1 287 ? -38.994 52.987 50.209 1.00 28.83 287 GLY A N 1
ATOM 2130 C CA . GLY A 1 287 ? -37.824 53.812 49.893 1.00 28.83 287 GLY A CA 1
ATOM 2131 C C . GLY A 1 287 ? -37.752 54.311 48.445 1.00 28.83 287 GLY A C 1
ATOM 2132 O O . GLY A 1 287 ? -37.113 53.666 47.626 1.00 28.83 287 GLY A O 1
ATOM 2133 N N . ASP A 1 288 ? -38.403 55.452 48.203 1.00 31.70 288 ASP A N 1
ATOM 2134 C CA . ASP A 1 288 ? -38.068 56.571 47.298 1.00 31.70 288 ASP A CA 1
ATOM 2135 C C . ASP A 1 288 ? -37.797 56.369 45.783 1.00 31.70 288 ASP A C 1
ATOM 2137 O O . ASP A 1 288 ? -36.830 55.747 45.348 1.00 31.70 288 ASP A O 1
ATOM 2141 N N . GLU A 1 289 ? -38.646 57.038 44.986 1.00 38.75 289 GLU A N 1
ATOM 2142 C CA . GLU A 1 289 ? -38.510 57.366 43.552 1.00 38.75 289 GLU A CA 1
ATOM 2143 C C . GLU A 1 289 ? -37.345 58.338 43.267 1.00 38.75 289 GLU A C 1
ATOM 2145 O O . GLU A 1 289 ? -36.932 59.116 44.134 1.00 38.75 289 GLU A O 1
ATOM 2150 N N . PRO A 1 290 ? -36.867 58.374 42.008 1.00 36.72 290 PRO A N 1
ATOM 2151 C CA . PRO A 1 290 ? -37.135 59.583 41.218 1.00 36.72 290 PRO A CA 1
ATOM 2152 C C . PRO A 1 290 ? -37.572 59.320 39.757 1.00 36.72 290 PRO A C 1
ATOM 2154 O O . PRO A 1 290 ? -37.038 58.428 39.095 1.00 36.72 290 PRO A O 1
ATOM 2157 N N . ASP A 1 291 ? -38.498 60.163 39.276 1.00 36.22 291 ASP A N 1
ATOM 2158 C CA . ASP A 1 291 ? -38.871 60.414 37.865 1.00 36.22 291 ASP A CA 1
ATOM 2159 C C . ASP A 1 291 ? -37.620 60.690 36.999 1.00 36.22 291 ASP A C 1
ATOM 2161 O O . ASP A 1 291 ? -36.707 61.404 37.418 1.00 36.22 291 ASP A O 1
ATOM 2165 N N . ASP A 1 292 ? -37.401 59.943 35.916 1.00 46.75 292 ASP A N 1
ATOM 2166 C CA . ASP A 1 292 ? -37.901 60.101 34.531 1.00 46.75 292 ASP A CA 1
ATOM 2167 C C . ASP A 1 292 ? -37.163 61.191 33.730 1.00 46.75 292 ASP A C 1
ATOM 2169 O O . ASP A 1 292 ? -37.358 62.381 33.948 1.00 46.75 292 ASP A O 1
ATOM 2173 N N . ASP A 1 293 ? -36.253 60.729 32.859 1.00 41.62 293 ASP A N 1
ATOM 2174 C CA . ASP A 1 293 ? -35.795 61.337 31.593 1.00 41.62 293 ASP A CA 1
ATOM 2175 C C . ASP A 1 293 ? -34.373 60.838 31.250 1.00 41.62 293 ASP A C 1
ATOM 2177 O O . ASP A 1 293 ? -33.364 61.398 31.687 1.00 41.62 293 ASP A O 1
ATOM 2181 N N . GLY A 1 294 ? -34.259 59.784 30.426 1.00 47.06 294 GLY A N 1
ATOM 2182 C CA . GLY A 1 294 ? -32.975 59.480 29.766 1.00 47.06 294 GLY A CA 1
ATOM 2183 C C . GLY A 1 294 ? -32.697 58.055 29.280 1.00 47.06 294 GLY A C 1
ATOM 2184 O O . GLY A 1 294 ? -31.734 57.870 28.539 1.00 47.06 294 GLY A O 1
ATOM 2185 N N . LEU A 1 295 ? -33.496 57.042 29.631 1.00 40.81 295 LEU A N 1
ATOM 2186 C CA . LEU A 1 295 ? -33.115 55.634 29.386 1.00 40.81 295 LEU A CA 1
ATOM 2187 C C . LEU A 1 295 ? -33.675 54.994 28.100 1.00 40.81 295 LEU A C 1
ATOM 2189 O O . LEU A 1 295 ? -33.208 53.928 27.697 1.00 40.81 295 LEU A O 1
ATOM 2193 N N . ASP A 1 296 ? -34.566 55.671 27.373 1.00 43.78 296 ASP A N 1
ATOM 2194 C CA . ASP A 1 296 ? -35.205 55.094 26.178 1.00 43.78 296 ASP A CA 1
ATOM 2195 C C . ASP A 1 296 ? -34.424 55.299 24.862 1.00 43.78 296 ASP A C 1
ATOM 2197 O O . ASP A 1 296 ? -34.671 54.609 23.870 1.00 43.78 296 ASP A O 1
ATOM 2201 N N . ALA A 1 297 ? -33.416 56.180 24.829 1.00 42.44 297 ALA A N 1
ATOM 2202 C CA . ALA A 1 297 ? -32.624 56.436 23.617 1.00 42.44 297 ALA A CA 1
ATOM 2203 C C . ALA A 1 297 ? -31.397 55.505 23.450 1.00 42.44 297 ALA A C 1
ATOM 2205 O O . ALA A 1 297 ? -30.944 55.275 22.322 1.00 42.44 297 ALA A O 1
ATOM 2206 N N . GLU A 1 298 ? -30.873 54.922 24.535 1.00 42.84 298 GLU A N 1
ATOM 2207 C CA . GLU A 1 298 ? -29.722 54.000 24.487 1.00 42.84 298 GLU A CA 1
ATOM 2208 C C . GLU A 1 298 ? -30.130 52.532 24.254 1.00 42.84 298 GLU A C 1
ATOM 2210 O O . GLU A 1 298 ? -29.409 51.790 23.580 1.00 42.84 298 GLU A O 1
ATOM 2215 N N . ILE A 1 299 ? -31.332 52.126 24.677 1.00 42.84 299 ILE A N 1
ATOM 2216 C CA . ILE A 1 299 ? -31.851 50.758 24.482 1.00 42.84 299 ILE A CA 1
ATOM 2217 C C . ILE A 1 299 ? -32.258 50.508 23.014 1.00 42.84 299 ILE A C 1
ATOM 2219 O O . ILE A 1 299 ? -32.048 49.417 22.475 1.00 42.84 299 ILE A O 1
ATOM 2223 N N . ILE A 1 300 ? -32.737 51.537 22.305 1.00 44.59 300 ILE A N 1
ATOM 2224 C CA . ILE A 1 300 ? -33.125 51.439 20.885 1.00 44.59 300 ILE A CA 1
ATOM 2225 C C . ILE A 1 300 ? -31.899 51.342 19.951 1.00 44.59 300 ILE A C 1
ATOM 2227 O O . ILE A 1 300 ? -31.958 50.670 18.916 1.00 44.59 300 ILE A O 1
ATOM 2231 N N . ASN A 1 301 ? -30.758 51.943 20.314 1.00 42.81 301 ASN A N 1
ATOM 2232 C CA . ASN A 1 301 ? -29.525 51.864 19.515 1.00 42.81 301 ASN A CA 1
ATOM 2233 C C . ASN A 1 301 ? -28.759 50.542 19.702 1.00 42.81 301 ASN A C 1
ATOM 2235 O O . ASN A 1 301 ? -28.109 50.076 18.762 1.00 42.81 301 ASN A O 1
ATOM 2239 N N . PHE A 1 302 ? -28.876 49.896 20.867 1.00 42.50 302 PHE A N 1
ATOM 2240 C CA . PHE A 1 302 ? -28.265 48.590 21.131 1.00 42.50 302 PHE A CA 1
ATOM 2241 C C . PHE A 1 302 ? -28.911 47.454 20.310 1.00 42.50 302 PHE A C 1
ATOM 2243 O O . PHE A 1 302 ? -28.212 46.568 19.818 1.00 42.50 302 PHE A O 1
ATOM 2250 N N . LEU A 1 303 ? -30.225 47.518 20.057 1.00 42.28 303 LEU A N 1
ATOM 2251 C CA . LEU A 1 303 ? -30.969 46.479 19.326 1.00 42.28 303 LEU A CA 1
ATOM 2252 C C . LEU A 1 303 ? -30.866 46.561 17.788 1.00 42.28 303 LEU A C 1
ATOM 2254 O O . LEU A 1 303 ? -31.247 45.614 17.106 1.00 42.28 303 LEU A O 1
ATOM 2258 N N . ARG A 1 304 ? -30.310 47.640 17.212 1.00 44.75 304 ARG A N 1
ATOM 2259 C CA . ARG A 1 304 ? -30.128 47.786 15.747 1.00 44.75 304 ARG A CA 1
ATOM 2260 C C . ARG A 1 304 ? -28.782 47.302 15.199 1.00 44.75 304 ARG A C 1
ATOM 2262 O O . ARG A 1 304 ? -28.637 47.213 13.986 1.00 44.75 304 ARG A O 1
ATOM 2269 N N . ARG A 1 305 ? -27.791 46.988 16.043 1.00 46.47 305 ARG A N 1
ATOM 2270 C CA . ARG A 1 305 ? -26.435 46.581 15.598 1.00 46.47 305 ARG A CA 1
ATOM 2271 C C . ARG A 1 305 ? -26.207 45.072 15.499 1.00 46.47 305 ARG A C 1
ATOM 2273 O O . ARG A 1 305 ? -25.070 44.642 15.315 1.00 46.47 305 ARG A O 1
ATOM 2280 N N . ARG A 1 306 ? -27.257 44.258 15.595 1.00 43.12 306 ARG A N 1
ATOM 2281 C CA . ARG A 1 306 ? -27.128 42.803 15.491 1.00 43.12 306 ARG A CA 1
ATOM 2282 C C . ARG A 1 306 ? -28.225 42.197 14.622 1.00 43.12 306 ARG A C 1
ATOM 2284 O O . ARG A 1 306 ? -29.028 41.434 15.133 1.00 43.12 306 ARG A O 1
ATOM 2291 N N . HIS A 1 307 ? -28.237 42.563 13.341 1.00 40.09 307 HIS A N 1
ATOM 2292 C CA . HIS A 1 307 ? -28.666 41.734 12.208 1.00 40.09 307 HIS A CA 1
ATOM 2293 C C . HIS A 1 307 ? -28.181 42.351 10.896 1.00 40.09 307 HIS A C 1
ATOM 2295 O O . HIS A 1 307 ? -28.353 43.578 10.732 1.00 40.09 307 HIS A O 1
#

pLDDT: mean 77.19, std 22.39, range [26.2, 98.44]